Protein AF-A0A9P9G5A1-F1 (afdb_monomer_lite)

Radius of gyration: 33.95 Å; chains: 1; bounding box: 88×102×87 Å

Sequence (246 aa):
MEKHLQEAKKMIIQDRLDSLELRLEELANNFAHLPTEQLSKHCISCMNDIRSLAYECLIENIDRFDKSEYDQVKETLQSMRFDVNEKNLIECSYHRDDCEPQITLEERRDRFMGLKAGVPPAKLCFLPYNAHELFDKLATGLKDVAIEELKYRMHILMQAPAPSNQLSLSDNNLHDKQGGGPQYRGKLKPKAAAMLCVEDSDDDELSLTVGHSDQKFTSGNASRRGFQENHLFSENQDSQGQSFIE

Organism: Fusarium redolens (NCBI:txid48865)

pLDDT: mean 72.72, std 26.09, range [29.28, 98.19]

Foldseek 3Di:
DVVVVVVVVLVVLQVLLVVLLVLLLVCLVCVVVDDQQVNQVSLQVSLVSLLVSLVLLCVQCVVVDDPVRNVVLVVLSVVSGADADPSRGHDADADPVPDDPDDDSVNLSVLSNVLSVLRDRSVQSHPPHGCSVSSSVSSVSSRVSSRVVSNVVVNVVVPDPDPPPPPPPPDDDDDDDDDDDDDDDDDDDDDDDDDDDDDDDDDDDDDDDDDDDDDDDDDDDDDDDDDDDDDDDDDDDDDDDDDDDD

Secondary structure (DSSP, 8-state):
-HHHHHHHHHHHHHHHHHHHHHHHHHHHHHGGGS-HHHHHHHHHHHHHHHHHHHHHHHHHTGGG--HHHHHHHHHHHHH-S--B-TTS-B-----GGG------HHHHHHHHHHHHHTSPPGGGGSTT---HHHHHHHHHHHHHHHHHHHHHHHHHHHHSPP-----------------------------PPPP---------------------------------------------------

Structure (mmCIF, N/CA/C/O backbone):
data_AF-A0A9P9G5A1-F1
#
_entry.id   AF-A0A9P9G5A1-F1
#
loop_
_atom_site.group_PDB
_atom_site.id
_atom_site.type_symbol
_atom_site.label_atom_id
_atom_site.label_alt_id
_atom_site.label_comp_id
_atom_site.label_asym_id
_atom_site.label_entity_id
_atom_site.label_seq_id
_atom_site.pdbx_PDB_ins_code
_atom_site.Cartn_x
_atom_site.Cartn_y
_atom_site.Cartn_z
_atom_site.occupancy
_atom_site.B_iso_or_equiv
_atom_site.auth_seq_id
_atom_site.auth_comp_id
_atom_site.auth_asym_id
_atom_site.auth_atom_id
_atom_site.pdbx_PDB_model_num
ATOM 1 N N . MET A 1 1 ? -16.439 10.799 27.213 1.00 76.31 1 MET A N 1
ATOM 2 C CA . MET A 1 1 ? -14.987 10.656 26.979 1.00 76.31 1 MET A CA 1
ATOM 3 C C . MET A 1 1 ? -14.731 9.563 25.951 1.00 76.31 1 MET A C 1
ATOM 5 O O . MET A 1 1 ? -14.216 9.889 24.896 1.00 76.31 1 MET A O 1
ATOM 9 N N . GLU A 1 2 ? -15.221 8.341 26.182 1.00 84.75 2 GLU A N 1
ATOM 10 C CA . GLU A 1 2 ? -15.083 7.205 25.250 1.00 84.75 2 GLU A CA 1
ATOM 11 C C . GLU A 1 2 ? -15.553 7.496 23.815 1.00 84.75 2 GLU A C 1
ATOM 13 O O . GLU A 1 2 ? -14.816 7.294 22.858 1.00 84.75 2 GLU A O 1
ATOM 18 N N . LYS A 1 3 ? -16.746 8.083 23.655 1.00 85.50 3 LYS A N 1
ATOM 19 C CA . LYS A 1 3 ? -17.286 8.429 22.331 1.00 85.50 3 LYS A CA 1
ATOM 20 C C . LYS A 1 3 ? -16.396 9.406 21.546 1.00 85.50 3 LYS A C 1
ATOM 22 O O . LYS A 1 3 ? -16.167 9.204 20.362 1.00 85.50 3 LYS A O 1
ATOM 27 N N . HIS A 1 4 ? -15.859 10.431 22.209 1.00 88.94 4 HIS A N 1
ATOM 28 C CA . HIS A 1 4 ? -14.963 11.401 21.569 1.00 88.94 4 HIS A CA 1
ATOM 29 C C . HIS A 1 4 ? -13.610 10.785 21.205 1.00 88.94 4 HIS A C 1
ATOM 31 O O . HIS A 1 4 ? -13.029 11.151 20.191 1.00 88.94 4 HIS A O 1
ATOM 37 N N . LEU A 1 5 ? -13.124 9.830 22.005 1.00 89.06 5 LEU A N 1
ATOM 38 C CA . LEU A 1 5 ? -11.912 9.082 21.688 1.00 89.06 5 LEU A CA 1
ATOM 39 C C . LEU A 1 5 ? -12.116 8.198 20.449 1.00 89.06 5 LEU A C 1
ATOM 41 O O . LEU A 1 5 ? -11.270 8.195 19.560 1.00 89.06 5 LEU A O 1
ATOM 45 N N . GLN A 1 6 ? -13.249 7.497 20.360 1.00 87.19 6 GLN A N 1
ATOM 46 C CA . GLN A 1 6 ? -13.597 6.691 19.186 1.00 87.19 6 GLN A CA 1
ATOM 47 C C . GLN A 1 6 ? -13.763 7.548 17.924 1.00 87.19 6 GLN A C 1
ATOM 49 O O . GLN A 1 6 ? -13.256 7.188 16.863 1.00 87.19 6 GLN A O 1
ATOM 54 N N . GLU A 1 7 ? -14.422 8.704 18.033 1.00 91.19 7 GLU A N 1
ATOM 55 C CA . GLU A 1 7 ? -14.546 9.666 16.931 1.00 91.19 7 GLU A CA 1
ATOM 56 C C . GLU A 1 7 ? -13.170 10.175 16.471 1.00 91.19 7 GLU A C 1
ATOM 58 O O . GLU A 1 7 ? -12.887 10.157 15.273 1.00 91.19 7 GLU A O 1
ATOM 63 N N . ALA A 1 8 ? -12.286 10.542 17.404 1.00 92.75 8 ALA A N 1
ATOM 64 C CA . ALA A 1 8 ? -10.932 10.995 17.088 1.00 92.75 8 ALA A CA 1
ATOM 65 C C . ALA A 1 8 ? -10.092 9.903 16.404 1.00 92.75 8 ALA A C 1
ATOM 67 O O . ALA A 1 8 ? -9.455 10.168 15.387 1.00 92.75 8 ALA A O 1
ATOM 68 N N . LYS A 1 9 ? -10.130 8.660 16.904 1.00 91.50 9 LYS A N 1
ATOM 69 C CA . LYS A 1 9 ? -9.454 7.517 16.265 1.00 91.50 9 LYS A CA 1
ATOM 70 C C . LYS A 1 9 ? -9.950 7.292 14.839 1.00 91.50 9 LYS A C 1
ATOM 72 O O . LYS A 1 9 ? -9.148 7.081 13.934 1.00 91.50 9 LYS A O 1
ATOM 77 N N . LYS A 1 10 ? -11.267 7.363 14.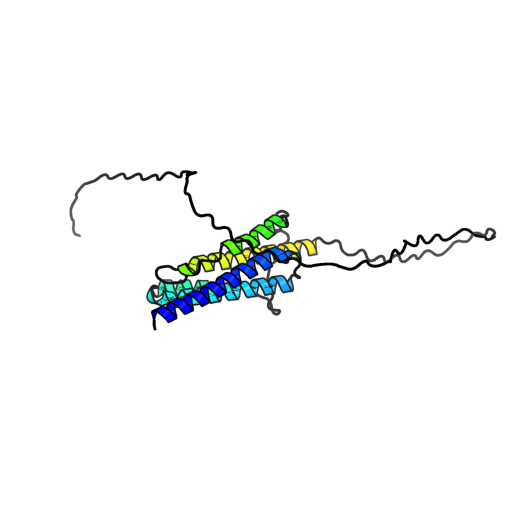628 1.00 92.38 10 LYS A N 1
ATOM 78 C CA . LYS A 1 10 ? -11.867 7.202 13.302 1.00 92.38 10 LYS A CA 1
ATOM 79 C C . LYS A 1 10 ? -11.413 8.284 12.329 1.00 92.38 10 LYS A C 1
ATOM 81 O O . LYS A 1 10 ? -11.131 7.951 11.184 1.00 92.38 10 LYS A O 1
ATOM 86 N N . MET A 1 11 ? -11.319 9.535 12.778 1.00 95.12 11 MET A N 1
ATOM 87 C CA . MET A 1 11 ? -10.767 10.620 11.962 1.00 95.12 11 MET A CA 1
ATOM 88 C C . MET A 1 11 ? -9.307 10.354 11.591 1.00 95.12 11 MET A C 1
ATOM 90 O O . MET A 1 11 ? -8.971 10.409 10.419 1.00 95.12 11 MET A O 1
ATOM 94 N N . ILE A 1 12 ? -8.471 9.961 12.557 1.00 94.94 12 ILE A N 1
ATOM 95 C CA . ILE A 1 12 ? -7.054 9.659 12.301 1.00 94.94 12 ILE A CA 1
ATOM 96 C C . ILE A 1 12 ? -6.899 8.525 11.279 1.00 94.94 12 ILE A C 1
ATOM 98 O O . ILE A 1 12 ? -6.103 8.641 10.350 1.00 94.94 1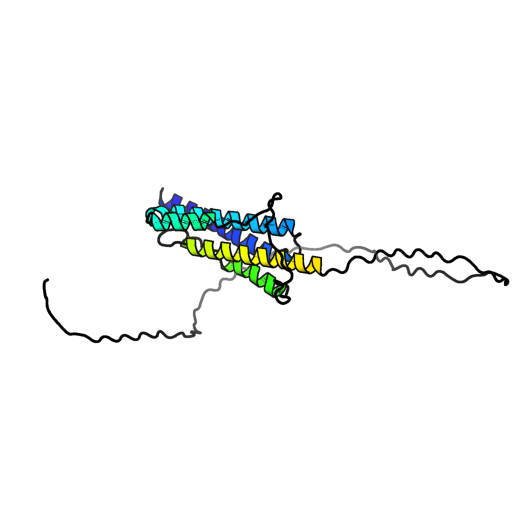2 ILE A O 1
ATOM 102 N N . ILE A 1 13 ? -7.656 7.431 11.423 1.00 95.56 13 ILE A N 1
ATOM 103 C CA . ILE A 1 13 ? -7.609 6.327 10.454 1.00 95.56 13 ILE A CA 1
ATOM 104 C C . ILE A 1 13 ? -8.100 6.786 9.077 1.00 95.56 13 ILE A C 1
ATOM 106 O O . ILE A 1 13 ? -7.482 6.428 8.077 1.00 95.56 13 ILE A O 1
ATOM 110 N N . GLN A 1 14 ? -9.167 7.589 9.010 1.00 96.88 14 GLN A N 1
ATOM 111 C CA . GLN A 1 14 ? -9.662 8.135 7.745 1.00 96.88 14 GLN A CA 1
ATOM 112 C C . GLN A 1 14 ? -8.599 8.995 7.051 1.00 96.88 14 GLN A C 1
ATOM 114 O O . GLN A 1 14 ? -8.276 8.716 5.903 1.00 96.88 14 GLN A O 1
ATOM 119 N N . ASP A 1 15 ? -7.987 9.948 7.755 1.00 97.44 15 ASP A N 1
ATOM 120 C CA . ASP A 1 15 ? -6.965 10.836 7.186 1.00 97.44 15 ASP A CA 1
ATOM 121 C C . ASP A 1 15 ? -5.768 10.045 6.630 1.00 97.44 15 ASP A C 1
ATOM 123 O O . ASP A 1 15 ? -5.203 10.368 5.582 1.00 97.44 15 ASP A O 1
ATOM 127 N N . ARG A 1 16 ? -5.375 8.966 7.318 1.00 97.44 16 ARG A N 1
ATOM 128 C CA . ARG A 1 16 ? -4.288 8.088 6.866 1.00 97.44 16 ARG A CA 1
ATOM 129 C C . ARG A 1 16 ? -4.667 7.239 5.657 1.00 97.44 16 ARG A C 1
ATOM 131 O O . ARG A 1 16 ? -3.805 7.001 4.811 1.00 97.44 16 ARG A O 1
ATOM 138 N N . LEU A 1 17 ? -5.913 6.777 5.574 1.00 97.62 17 LEU A N 1
ATOM 139 C CA . LEU A 1 17 ? -6.422 6.057 4.406 1.00 97.62 17 LEU A CA 1
ATOM 140 C C . LEU A 1 17 ? -6.512 6.987 3.195 1.00 97.62 17 LEU A C 1
ATOM 142 O O . LEU A 1 17 ? -6.004 6.629 2.139 1.00 97.62 17 LEU A O 1
ATOM 146 N N . ASP A 1 18 ? -7.020 8.207 3.371 1.00 97.62 18 ASP A N 1
ATOM 147 C CA . ASP A 1 18 ? -7.074 9.225 2.316 1.00 97.62 18 ASP A CA 1
ATOM 148 C C . ASP A 1 18 ? -5.659 9.573 1.817 1.00 97.62 18 ASP A C 1
ATOM 150 O O . ASP A 1 18 ? -5.402 9.670 0.615 1.00 97.62 18 ASP A O 1
ATOM 154 N N . SER A 1 19 ? -4.693 9.684 2.736 1.00 97.69 19 SER A N 1
ATOM 155 C CA . SER A 1 19 ? -3.281 9.880 2.392 1.00 97.69 19 SER A CA 1
ATOM 156 C C . SER A 1 19 ? -2.668 8.683 1.651 1.00 97.69 19 SER A C 1
ATOM 158 O O . SER A 1 19 ? -1.813 8.862 0.779 1.00 97.69 19 SER A O 1
ATOM 160 N N . LEU A 1 20 ? -3.069 7.451 1.976 1.00 98.00 20 LEU A N 1
ATOM 161 C CA . LEU A 1 20 ? -2.645 6.257 1.243 1.00 98.00 20 LEU A CA 1
ATOM 162 C C . LEU A 1 20 ? -3.250 6.229 -0.167 1.00 98.00 20 LEU A C 1
ATOM 164 O O . LEU A 1 20 ? -2.514 5.986 -1.121 1.00 98.00 20 LEU A O 1
ATOM 168 N N . GLU A 1 21 ? -4.543 6.525 -0.311 1.00 97.75 21 GLU A N 1
ATOM 169 C CA . GLU A 1 21 ? -5.218 6.614 -1.610 1.00 97.75 21 GLU A CA 1
ATOM 170 C C . GLU A 1 21 ? -4.539 7.625 -2.532 1.00 97.75 21 GLU A C 1
ATOM 172 O O . GLU A 1 21 ? -4.240 7.301 -3.684 1.00 97.75 21 GLU A O 1
ATOM 177 N N . LEU A 1 22 ? -4.248 8.823 -2.014 1.00 97.44 22 LEU A N 1
ATOM 178 C CA . LEU A 1 22 ? -3.571 9.872 -2.772 1.00 97.44 22 LEU A CA 1
ATOM 179 C C . LEU A 1 22 ? -2.195 9.411 -3.258 1.00 97.44 22 LEU A C 1
ATOM 181 O O . LEU A 1 22 ? -1.862 9.582 -4.426 1.00 97.44 22 LEU A O 1
ATOM 185 N N . ARG A 1 23 ? -1.397 8.780 -2.394 1.00 97.06 23 ARG A N 1
ATOM 186 C CA . ARG A 1 23 ? -0.056 8.319 -2.782 1.00 97.06 23 ARG A CA 1
ATOM 187 C C . ARG A 1 23 ? -0.087 7.167 -3.777 1.00 97.06 23 ARG A C 1
ATOM 189 O O . ARG A 1 23 ? 0.792 7.096 -4.632 1.00 97.06 23 ARG A O 1
ATOM 196 N N . LEU A 1 24 ? -1.075 6.276 -3.695 1.00 97.81 24 LEU A N 1
ATOM 197 C CA . LEU A 1 24 ? -1.269 5.224 -4.697 1.00 97.81 24 LEU A CA 1
ATOM 198 C C . LEU A 1 24 ? -1.672 5.821 -6.053 1.00 97.81 24 LEU A C 1
ATOM 200 O O . LEU A 1 24 ? -1.175 5.378 -7.087 1.00 97.81 24 LEU A O 1
ATOM 204 N N . GLU A 1 25 ? -2.502 6.863 -6.058 1.00 97.44 25 GLU A N 1
ATOM 205 C CA . GLU A 1 25 ? -2.835 7.622 -7.267 1.00 97.44 25 GLU A CA 1
ATOM 206 C C . GLU A 1 25 ? -1.620 8.354 -7.850 1.00 97.44 25 GLU A C 1
ATOM 208 O O . GLU A 1 25 ? -1.350 8.271 -9.049 1.00 97.44 25 GLU A O 1
ATOM 213 N N . GLU A 1 26 ? -0.846 9.042 -7.014 1.00 96.25 26 GLU A N 1
ATOM 214 C CA . GLU A 1 26 ? 0.398 9.695 -7.424 1.00 96.25 26 GLU A CA 1
ATOM 215 C C . GLU A 1 26 ? 1.392 8.685 -7.996 1.00 96.25 26 GLU A C 1
ATOM 217 O O . GLU A 1 26 ? 2.018 8.952 -9.023 1.00 96.25 26 GLU A O 1
ATOM 222 N N . LEU A 1 27 ? 1.513 7.510 -7.377 1.00 95.88 27 LEU A N 1
ATOM 223 C CA . LEU A 1 27 ? 2.347 6.425 -7.874 1.00 95.88 27 LEU A CA 1
ATOM 224 C C . LEU A 1 27 ? 1.866 5.957 -9.252 1.00 95.88 27 LEU A C 1
ATOM 226 O O . LEU A 1 27 ? 2.671 5.886 -10.177 1.00 95.88 27 LEU A O 1
ATOM 230 N N . ALA A 1 28 ? 0.564 5.729 -9.426 1.00 96.00 28 ALA A N 1
ATOM 231 C CA . ALA A 1 28 ? -0.020 5.324 -10.702 1.00 96.00 28 ALA A CA 1
ATOM 232 C C . ALA A 1 28 ? 0.183 6.360 -11.819 1.00 96.00 28 ALA A C 1
ATOM 234 O O . ALA A 1 28 ? 0.377 6.005 -12.979 1.00 96.00 28 ALA A O 1
ATOM 235 N N . ASN A 1 29 ? 0.164 7.648 -11.484 1.00 95.44 29 ASN A N 1
ATOM 236 C CA . ASN A 1 29 ? 0.348 8.717 -12.462 1.00 95.44 29 ASN A CA 1
ATOM 237 C C . ASN A 1 29 ? 1.823 8.968 -12.804 1.00 95.44 29 ASN A C 1
ATOM 239 O O . ASN A 1 29 ? 2.123 9.411 -13.910 1.00 95.44 29 ASN A O 1
ATOM 243 N N . ASN A 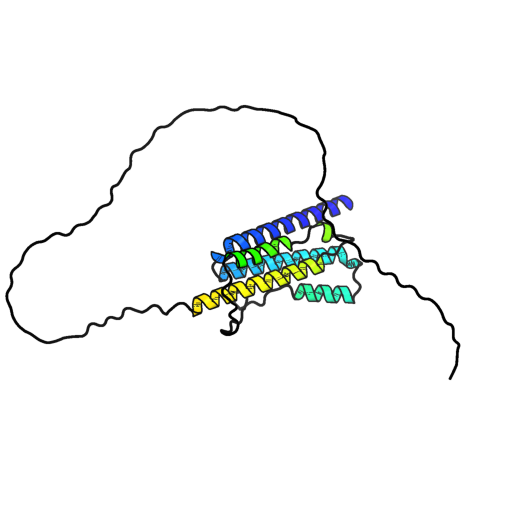1 30 ? 2.743 8.677 -11.880 1.00 94.94 30 ASN A N 1
ATOM 244 C CA . ASN A 1 30 ? 4.148 9.054 -12.023 1.00 94.94 30 ASN A CA 1
ATOM 245 C C . ASN A 1 30 ? 5.108 7.879 -12.218 1.00 94.94 30 ASN A C 1
ATOM 247 O O . ASN A 1 30 ? 6.259 8.128 -12.581 1.00 94.94 30 ASN A O 1
ATOM 251 N N . PHE A 1 31 ? 4.688 6.622 -12.005 1.00 94.25 31 PHE A N 1
ATOM 252 C CA . PHE A 1 31 ? 5.603 5.474 -11.966 1.00 94.25 31 PHE A CA 1
ATOM 253 C C . PHE A 1 31 ? 6.546 5.457 -13.168 1.00 94.25 31 PHE A C 1
ATOM 255 O O . PHE A 1 31 ? 7.755 5.382 -12.972 1.00 94.25 31 PHE A O 1
ATOM 262 N N . ALA A 1 32 ? 6.036 5.628 -14.390 1.00 91.25 32 ALA A N 1
ATOM 263 C CA . ALA A 1 32 ? 6.815 5.579 -15.627 1.00 91.25 32 ALA A CA 1
ATOM 264 C C . ALA A 1 32 ? 7.945 6.622 -15.715 1.00 91.25 32 ALA A C 1
ATOM 266 O O . ALA A 1 32 ? 8.910 6.413 -16.448 1.00 91.25 32 ALA A O 1
ATOM 267 N N . HIS A 1 33 ? 7.845 7.720 -14.965 1.00 92.94 33 HIS A N 1
ATOM 268 C CA . HIS A 1 33 ? 8.844 8.788 -14.919 1.00 92.94 33 HIS A CA 1
ATOM 269 C C . HIS A 1 33 ? 9.810 8.659 -13.735 1.00 92.94 33 HIS A C 1
ATOM 271 O O . HIS A 1 33 ? 10.866 9.293 -13.730 1.00 92.94 33 HIS A O 1
ATOM 277 N N . LEU A 1 34 ? 9.483 7.836 -12.735 1.00 93.69 34 LEU A N 1
ATOM 278 C CA . LEU A 1 34 ? 10.352 7.610 -11.585 1.00 93.69 34 LEU A CA 1
ATOM 279 C C . LEU A 1 34 ? 11.557 6.750 -11.982 1.00 93.69 34 LEU A C 1
ATOM 281 O O . LEU A 1 34 ? 11.384 5.734 -12.654 1.00 93.69 34 LEU A O 1
ATOM 285 N N . PRO A 1 35 ? 12.776 7.056 -11.507 1.00 93.81 35 PRO A N 1
ATOM 286 C CA . PRO A 1 35 ? 13.874 6.096 -11.522 1.00 93.81 35 PRO A CA 1
ATOM 287 C C . PRO A 1 35 ? 13.499 4.822 -10.753 1.00 93.81 35 PRO A C 1
ATOM 289 O O . PRO A 1 35 ? 12.781 4.890 -9.757 1.00 93.81 35 PRO A O 1
ATOM 292 N N . THR A 1 36 ? 14.033 3.667 -11.159 1.00 92.94 36 THR A N 1
ATOM 293 C CA . THR A 1 36 ? 13.780 2.359 -10.513 1.00 92.94 36 THR A CA 1
ATOM 294 C C . THR A 1 36 ? 13.996 2.395 -8.997 1.00 92.94 36 THR A C 1
ATOM 296 O O . THR A 1 36 ? 13.204 1.843 -8.240 1.00 92.94 36 THR A O 1
ATOM 299 N N . GLU A 1 37 ? 15.034 3.101 -8.543 1.00 94.81 37 GLU A N 1
ATOM 300 C CA . GLU A 1 37 ? 15.323 3.282 -7.119 1.00 94.81 37 GLU A CA 1
ATOM 301 C C . GLU A 1 37 ? 14.192 4.013 -6.379 1.00 94.81 37 GLU A C 1
ATOM 303 O O . GLU A 1 37 ? 13.782 3.599 -5.296 1.00 94.81 37 GLU A O 1
ATOM 308 N N . GLN A 1 38 ? 13.669 5.089 -6.972 1.00 96.38 38 GLN A N 1
ATOM 309 C CA . GLN A 1 38 ? 12.592 5.875 -6.375 1.00 96.38 38 GLN A CA 1
ATOM 310 C C . GLN A 1 38 ? 11.280 5.102 -6.399 1.00 96.38 38 GLN A C 1
ATOM 312 O O . GLN A 1 38 ? 10.609 5.037 -5.375 1.00 96.38 38 GLN A O 1
ATOM 317 N N . LEU A 1 39 ? 10.954 4.445 -7.518 1.00 96.31 39 LEU A N 1
ATOM 318 C CA . LEU A 1 39 ? 9.790 3.561 -7.606 1.00 96.31 39 LEU A CA 1
ATOM 319 C C . LEU A 1 39 ? 9.805 2.530 -6.470 1.00 96.31 39 LEU A C 1
ATOM 321 O O . LEU A 1 39 ? 8.837 2.410 -5.724 1.00 96.31 39 LEU A O 1
ATOM 325 N N . SER A 1 40 ? 10.939 1.850 -6.288 1.00 96.88 40 SER A N 1
ATOM 326 C CA . SER A 1 40 ? 11.117 0.885 -5.209 1.00 96.88 40 SER A CA 1
ATOM 327 C C . SER A 1 40 ? 10.854 1.500 -3.832 1.00 96.88 40 SER A C 1
ATOM 329 O O . SER A 1 40 ? 10.132 0.918 -3.024 1.00 96.88 40 SER A O 1
ATOM 331 N N . LYS A 1 41 ? 11.430 2.671 -3.547 1.00 96.81 41 LYS A N 1
ATOM 332 C CA . LYS A 1 41 ? 11.254 3.364 -2.262 1.00 96.81 41 LYS A CA 1
ATOM 333 C C . LYS A 1 41 ? 9.803 3.788 -2.028 1.00 96.81 41 LYS A C 1
ATOM 335 O O . LYS A 1 41 ? 9.295 3.603 -0.923 1.00 96.81 41 LYS A O 1
ATOM 340 N N . HIS A 1 42 ? 9.121 4.295 -3.054 1.00 96.81 42 HIS A N 1
ATOM 341 C CA . HIS A 1 42 ? 7.709 4.671 -2.973 1.00 96.81 42 HIS A CA 1
ATOM 342 C C . HIS A 1 42 ? 6.811 3.460 -2.692 1.00 96.81 42 HIS A C 1
ATOM 344 O O . HIS A 1 42 ? 5.971 3.529 -1.792 1.00 96.81 42 HIS A O 1
ATOM 350 N N . CYS A 1 43 ? 7.029 2.333 -3.377 1.00 97.81 43 CYS A N 1
ATOM 351 C CA . CYS A 1 43 ? 6.293 1.094 -3.121 1.00 97.81 43 CYS A CA 1
ATOM 352 C C . CYS A 1 43 ? 6.532 0.575 -1.694 1.00 97.81 43 CYS A C 1
ATOM 354 O O . CYS A 1 43 ? 5.576 0.258 -0.987 1.00 97.81 43 CYS A O 1
ATOM 356 N N . ILE A 1 44 ? 7.787 0.549 -1.226 1.00 97.94 44 ILE A N 1
ATOM 357 C CA . ILE A 1 44 ? 8.121 0.154 0.154 1.00 97.94 44 ILE A CA 1
ATOM 358 C C . ILE A 1 44 ? 7.432 1.072 1.171 1.00 97.94 44 ILE A C 1
ATOM 360 O O . ILE A 1 44 ? 6.900 0.592 2.173 1.00 97.94 44 ILE A O 1
ATOM 364 N N . SER A 1 45 ? 7.410 2.383 0.922 1.00 97.69 45 SER A N 1
ATOM 365 C CA . SER A 1 45 ? 6.710 3.330 1.791 1.00 97.69 45 SER A CA 1
ATOM 366 C C . SER A 1 45 ? 5.214 3.024 1.861 1.00 97.69 45 SER A C 1
ATOM 368 O O . SER A 1 45 ? 4.686 2.916 2.962 1.00 97.69 45 SER A O 1
ATOM 370 N N . CYS A 1 46 ? 4.545 2.823 0.722 1.00 98.06 46 CYS A N 1
ATOM 371 C CA . CYS A 1 46 ? 3.118 2.486 0.697 1.00 98.06 46 CYS A CA 1
ATOM 372 C C . CYS A 1 46 ? 2.836 1.164 1.431 1.00 98.06 46 CYS A C 1
ATOM 374 O O . CYS A 1 46 ? 1.897 1.089 2.219 1.00 98.06 46 CYS A O 1
ATOM 376 N N . MET A 1 47 ? 3.690 0.151 1.251 1.00 98.19 47 MET A N 1
ATOM 377 C CA . MET A 1 47 ? 3.601 -1.129 1.965 1.00 98.19 47 MET A CA 1
ATOM 378 C C . MET A 1 47 ? 3.698 -0.961 3.485 1.00 98.19 47 MET A C 1
ATOM 380 O O . MET A 1 47 ? 2.948 -1.587 4.232 1.00 98.19 47 MET A O 1
ATOM 384 N N . ASN A 1 48 ? 4.599 -0.099 3.961 1.00 97.56 48 ASN A N 1
ATOM 385 C CA . ASN A 1 48 ? 4.724 0.178 5.391 1.00 97.56 48 ASN A CA 1
ATOM 386 C C . ASN A 1 48 ? 3.461 0.821 5.968 1.00 97.56 48 ASN A C 1
ATOM 388 O O . ASN A 1 48 ? 3.059 0.463 7.076 1.00 97.56 48 ASN A O 1
ATOM 392 N N . ASP A 1 49 ? 2.821 1.720 5.222 1.00 97.38 49 ASP A N 1
ATOM 393 C CA . ASP A 1 49 ? 1.573 2.344 5.660 1.00 97.38 49 ASP A CA 1
ATOM 394 C C . ASP A 1 49 ? 0.400 1.369 5.641 1.00 97.38 49 ASP A C 1
ATOM 396 O O . ASP A 1 49 ? -0.348 1.325 6.615 1.00 97.38 49 ASP A O 1
ATOM 400 N N . ILE A 1 50 ? 0.293 0.528 4.605 1.00 98.19 50 ILE A N 1
ATOM 401 C CA . ILE A 1 50 ? -0.682 -0.572 4.545 1.00 98.19 50 ILE A CA 1
ATOM 402 C C . ILE A 1 50 ? -0.538 -1.462 5.779 1.00 98.19 50 ILE A C 1
ATOM 404 O O . ILE A 1 50 ? -1.501 -1.662 6.516 1.00 98.19 50 ILE A O 1
ATOM 408 N N . ARG A 1 51 ? 0.679 -1.940 6.062 1.00 97.06 51 ARG A N 1
ATOM 409 C CA . ARG A 1 51 ? 0.952 -2.790 7.225 1.00 97.06 51 ARG A CA 1
ATOM 410 C C . ARG A 1 51 ? 0.638 -2.082 8.544 1.00 97.06 51 ARG A C 1
ATOM 412 O O . ARG A 1 51 ? 0.102 -2.702 9.459 1.00 97.06 51 ARG A O 1
ATOM 419 N N . SER A 1 52 ? 0.979 -0.799 8.665 1.00 96.31 52 SER A N 1
ATOM 420 C CA . SER A 1 52 ? 0.706 -0.020 9.876 1.00 96.31 52 SER A CA 1
ATOM 421 C C . SER A 1 52 ? -0.794 0.162 10.116 1.00 96.31 52 SER A C 1
ATOM 423 O O . SER A 1 52 ? -1.239 -0.015 11.247 1.00 96.31 52 SER A O 1
ATOM 425 N N . LEU A 1 53 ? -1.569 0.466 9.074 1.00 96.44 53 LEU A N 1
ATOM 426 C CA . LEU A 1 53 ? -3.027 0.580 9.151 1.00 96.44 53 LEU A CA 1
ATOM 427 C C . LEU A 1 53 ? -3.687 -0.768 9.458 1.00 96.44 53 LEU A C 1
ATOM 429 O O . LEU A 1 53 ? -4.601 -0.845 10.279 1.00 96.44 53 LEU A O 1
ATOM 433 N N . ALA A 1 54 ? -3.183 -1.846 8.860 1.00 95.88 54 ALA A N 1
ATOM 434 C CA . ALA A 1 54 ? -3.645 -3.199 9.136 1.00 95.88 54 ALA A CA 1
ATOM 435 C C . ALA A 1 54 ? -3.377 -3.614 10.595 1.00 95.88 54 ALA A C 1
ATOM 437 O O . ALA A 1 54 ? -4.223 -4.248 11.224 1.00 95.88 54 ALA A O 1
ATOM 438 N N . TYR A 1 55 ? -2.238 -3.204 11.164 1.00 94.56 55 TYR A N 1
ATOM 439 C CA . TYR A 1 55 ? -1.928 -3.419 12.579 1.00 94.56 55 T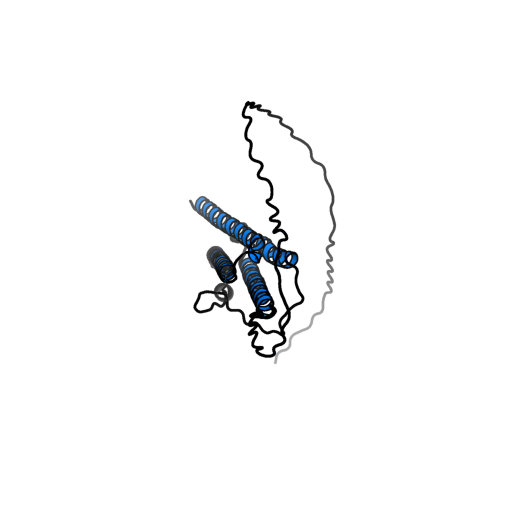YR A CA 1
ATOM 440 C C . TYR A 1 55 ? -2.857 -2.624 13.508 1.00 94.56 55 TYR A C 1
ATOM 442 O O . TYR A 1 55 ? -3.316 -3.155 14.516 1.00 94.56 55 TYR A O 1
ATOM 450 N N . GLU A 1 56 ? -3.193 -1.378 13.166 1.00 92.88 56 GLU A N 1
ATOM 451 C CA . GLU A 1 56 ? -4.184 -0.600 13.923 1.00 92.88 56 GLU A CA 1
ATOM 452 C C . GLU A 1 56 ? -5.570 -1.247 13.881 1.00 92.88 56 GLU A C 1
ATOM 454 O O . GLU A 1 56 ? -6.217 -1.377 14.919 1.00 92.88 56 GLU A O 1
ATOM 459 N N . CYS A 1 57 ? -5.990 -1.745 12.716 1.00 91.75 57 CYS A N 1
ATOM 460 C CA . CYS A 1 57 ? -7.236 -2.497 12.580 1.00 91.75 57 CYS A CA 1
ATOM 461 C C . CYS A 1 57 ? -7.242 -3.781 13.432 1.00 91.75 57 CYS A C 1
ATOM 463 O O . CYS A 1 57 ? -8.264 -4.098 14.045 1.00 91.75 57 CYS A O 1
ATOM 465 N N . LEU A 1 58 ? -6.106 -4.489 13.520 1.00 91.81 58 LEU A N 1
ATOM 466 C CA . LEU A 1 58 ? -5.944 -5.646 14.406 1.00 91.81 58 LEU A CA 1
ATOM 467 C C . LEU A 1 58 ? -6.121 -5.257 15.879 1.00 91.81 58 LEU A C 1
ATOM 469 O O . LEU A 1 58 ? -6.858 -5.936 16.587 1.00 91.81 58 LEU A O 1
ATOM 473 N N . ILE A 1 59 ? -5.482 -4.177 16.343 1.00 90.88 59 ILE A N 1
ATOM 474 C CA . ILE A 1 59 ? -5.617 -3.719 17.737 1.00 90.88 59 ILE A CA 1
ATOM 475 C C . ILE A 1 59 ? -7.080 -3.406 18.062 1.00 90.88 59 ILE A C 1
ATOM 477 O O . ILE A 1 59 ? -7.574 -3.836 19.101 1.00 90.88 59 ILE A O 1
ATOM 481 N N . GLU A 1 60 ? -7.786 -2.701 17.176 1.00 88.88 60 GLU A N 1
ATOM 482 C CA . GLU A 1 60 ? -9.197 -2.346 17.388 1.00 88.88 60 GLU A CA 1
ATOM 483 C C . GLU A 1 60 ? -10.137 -3.567 17.392 1.00 88.88 60 GLU A C 1
ATOM 485 O O . GLU A 1 60 ? -11.250 -3.487 17.909 1.00 88.88 60 GLU A O 1
ATOM 490 N N . ASN A 1 61 ? -9.702 -4.706 16.843 1.00 84.62 61 ASN A N 1
ATOM 491 C CA . ASN A 1 61 ? -10.474 -5.950 16.785 1.00 84.62 61 ASN A CA 1
ATOM 492 C C . ASN A 1 61 ? -9.909 -7.067 17.678 1.00 84.62 61 ASN A C 1
ATOM 494 O O . ASN A 1 61 ? -10.387 -8.197 17.591 1.00 84.62 61 ASN A O 1
ATOM 498 N N . ILE A 1 62 ? -8.922 -6.780 18.536 1.00 87.56 62 ILE A N 1
ATOM 499 C CA . ILE A 1 62 ? -8.155 -7.815 19.246 1.00 87.56 62 ILE A CA 1
ATOM 500 C C . ILE A 1 62 ? -9.037 -8.748 20.084 1.00 87.56 62 ILE A C 1
ATOM 502 O O . ILE A 1 62 ? -8.825 -9.955 20.074 1.00 87.56 62 ILE A O 1
ATOM 506 N N . ASP A 1 63 ? -10.074 -8.204 20.724 1.00 87.25 63 ASP A N 1
ATOM 507 C CA . ASP A 1 63 ? -10.980 -8.950 21.605 1.00 87.25 63 ASP A CA 1
ATOM 508 C C . ASP A 1 63 ? -11.893 -9.938 20.857 1.00 87.25 63 ASP A C 1
ATOM 510 O O . ASP A 1 63 ? -12.584 -10.739 21.487 1.00 87.25 63 ASP A O 1
ATOM 514 N N . ARG A 1 64 ? -11.940 -9.876 19.519 1.00 84.62 64 ARG A N 1
ATOM 515 C CA . ARG A 1 64 ? -12.756 -10.778 18.692 1.00 84.62 64 ARG A CA 1
ATOM 516 C C . ARG A 1 64 ? -12.020 -12.012 18.218 1.00 84.62 64 ARG A C 1
ATOM 518 O O . ARG A 1 64 ? -12.690 -12.980 17.877 1.00 84.62 64 ARG A O 1
ATOM 525 N N . PHE A 1 65 ? -10.699 -11.945 18.141 1.00 85.38 65 PHE A N 1
ATOM 526 C CA . PHE A 1 65 ? -9.915 -13.050 17.629 1.00 85.38 65 PHE A CA 1
ATOM 527 C C . PHE A 1 65 ? -9.730 -14.087 18.722 1.00 85.38 65 PHE A C 1
ATOM 529 O O . PHE A 1 65 ? -9.317 -13.766 19.842 1.00 85.38 65 PHE A O 1
ATOM 536 N N . ASP A 1 66 ? -9.980 -15.348 18.387 1.00 90.56 66 ASP A N 1
ATOM 537 C CA . ASP A 1 66 ? -9.375 -16.407 19.176 1.00 90.56 66 ASP A CA 1
ATOM 538 C C . ASP A 1 66 ? -7.850 -16.429 18.956 1.00 90.56 66 ASP A C 1
ATOM 540 O O . ASP A 1 66 ? -7.289 -15.730 18.106 1.00 90.56 66 ASP A O 1
ATOM 544 N N . LYS A 1 67 ? -7.137 -17.224 19.759 1.00 90.69 67 LYS A N 1
ATOM 545 C CA . LYS A 1 67 ? -5.674 -17.275 19.680 1.00 90.69 67 LYS A CA 1
ATOM 546 C C . LYS A 1 67 ? -5.173 -17.710 18.295 1.00 90.69 67 LYS A C 1
ATOM 548 O O . LYS A 1 67 ? -4.165 -17.184 17.836 1.00 90.69 67 LYS A O 1
ATOM 553 N N . SER A 1 68 ? -5.854 -18.660 17.654 1.00 92.00 68 SER A N 1
ATOM 554 C CA . SER A 1 68 ? -5.457 -19.179 16.345 1.00 92.00 68 SER A CA 1
ATOM 555 C C . SER A 1 68 ? -5.649 -18.122 15.263 1.00 92.00 68 SER A C 1
ATOM 557 O O . SER A 1 68 ? -4.749 -17.900 14.457 1.00 92.00 68 SER A O 1
ATOM 559 N N . GLU A 1 69 ? -6.797 -17.444 15.265 1.00 89.12 69 GLU A N 1
ATOM 560 C CA . GLU A 1 69 ? -7.084 -16.363 14.323 1.00 89.12 69 GLU A CA 1
ATOM 561 C C . GLU A 1 69 ? -6.111 -15.191 14.511 1.00 89.12 69 GLU A C 1
ATOM 563 O O . GLU A 1 69 ? -5.592 -14.647 13.535 1.00 89.12 69 GLU A O 1
ATOM 568 N N . TYR A 1 70 ? -5.802 -14.835 15.762 1.00 90.50 70 TYR A N 1
ATOM 569 C CA . TYR A 1 70 ? -4.830 -13.791 16.075 1.00 90.50 70 TYR A CA 1
ATOM 570 C C . TYR A 1 70 ? -3.426 -14.138 15.560 1.00 90.50 70 TYR A C 1
ATOM 572 O O . TYR A 1 70 ? -2.766 -13.295 14.945 1.00 90.50 70 TYR A O 1
ATOM 580 N N . ASP A 1 71 ? -2.967 -15.371 15.794 1.00 91.75 71 ASP A N 1
ATOM 581 C CA . ASP A 1 71 ? -1.654 -15.834 15.343 1.00 91.75 71 ASP A CA 1
ATOM 582 C C . ASP A 1 71 ? -1.568 -15.839 13.803 1.00 91.75 71 ASP A C 1
ATOM 584 O O . ASP A 1 71 ? -0.576 -15.354 13.251 1.00 91.75 71 ASP A O 1
ATOM 588 N N . GLN A 1 72 ? -2.630 -16.265 13.108 1.00 90.81 72 GLN A N 1
ATOM 589 C CA . GLN A 1 72 ? -2.714 -16.220 11.643 1.00 90.81 72 GLN A CA 1
ATOM 590 C C . GLN A 1 72 ? -2.659 -14.781 11.109 1.00 90.81 72 GLN A C 1
ATOM 592 O O . GLN A 1 72 ? -1.850 -14.461 10.241 1.00 90.81 72 GLN A O 1
ATOM 597 N N . VAL A 1 73 ? -3.477 -13.880 11.659 1.00 90.19 73 VAL A N 1
ATOM 598 C CA . VAL A 1 73 ? -3.509 -12.461 11.272 1.00 90.19 73 VAL A CA 1
ATOM 599 C C . VAL A 1 73 ? -2.144 -11.800 11.474 1.00 90.19 73 VAL A C 1
ATOM 601 O O . VAL A 1 73 ? -1.689 -11.014 10.634 1.00 90.19 73 VAL A O 1
ATOM 604 N N . LYS A 1 74 ? -1.463 -12.131 12.573 1.00 91.75 74 LYS A N 1
ATOM 605 C CA . LYS A 1 74 ? -0.119 -11.642 12.874 1.00 91.75 74 LYS A CA 1
ATOM 606 C C . LYS A 1 74 ? 0.917 -12.150 11.871 1.00 91.75 74 LYS A C 1
ATOM 608 O O . LYS A 1 74 ? 1.772 -11.365 11.458 1.00 91.75 74 LYS A O 1
ATOM 613 N N . GLU A 1 75 ? 0.850 -13.415 11.469 1.00 92.88 75 GLU A N 1
ATOM 614 C CA . GLU A 1 75 ? 1.711 -13.976 10.423 1.00 92.88 75 GLU A CA 1
ATOM 615 C C . GLU A 1 75 ? 1.493 -13.257 9.085 1.00 92.88 75 GLU A C 1
ATOM 617 O O . GLU A 1 75 ? 2.455 -12.789 8.468 1.00 92.88 75 GLU A O 1
ATOM 622 N N . THR A 1 76 ? 0.233 -13.035 8.695 1.00 92.56 76 THR A N 1
ATOM 623 C CA . THR A 1 76 ? -0.106 -12.249 7.502 1.00 92.56 76 THR A CA 1
ATOM 624 C C . THR A 1 76 ? 0.506 -10.847 7.565 1.00 92.56 76 THR A C 1
ATOM 626 O O . THR A 1 76 ? 1.176 -10.432 6.621 1.00 92.56 76 THR A O 1
ATOM 629 N N . LEU A 1 77 ? 0.385 -10.128 8.687 1.00 93.12 77 LEU A N 1
ATOM 630 C CA . LEU A 1 77 ? 0.989 -8.795 8.852 1.00 93.12 77 LEU A CA 1
ATOM 631 C C . LEU A 1 77 ? 2.521 -8.805 8.737 1.00 93.12 77 LEU A C 1
ATOM 633 O O . LEU A 1 77 ? 3.111 -7.863 8.203 1.00 93.12 77 LEU A O 1
ATOM 637 N N . GLN A 1 78 ? 3.184 -9.855 9.227 1.00 92.19 78 GLN A N 1
ATOM 638 C CA . GLN A 1 78 ? 4.634 -10.016 9.075 1.00 92.19 78 GLN A CA 1
ATOM 639 C C . GLN A 1 78 ? 5.035 -10.264 7.620 1.00 92.19 78 GLN A C 1
ATOM 641 O O . GLN A 1 78 ? 6.120 -9.839 7.207 1.00 92.19 78 GLN A O 1
ATOM 646 N N . SER A 1 79 ? 4.153 -10.904 6.852 1.00 93.19 79 SER A N 1
ATOM 647 C CA . SER A 1 79 ? 4.323 -11.136 5.423 1.00 93.19 79 SER A CA 1
ATOM 648 C C . SER A 1 79 ? 4.121 -9.865 4.580 1.00 93.19 79 SER A C 1
ATOM 650 O O . SER A 1 79 ? 4.661 -9.806 3.479 1.00 93.19 79 SER A O 1
ATOM 652 N N . MET A 1 80 ? 3.437 -8.818 5.074 1.00 96.38 80 MET A N 1
ATOM 653 C CA . MET A 1 80 ? 3.220 -7.528 4.380 1.00 96.38 80 MET A CA 1
ATOM 654 C C . MET A 1 80 ? 4.498 -6.674 4.297 1.00 96.38 80 MET A C 1
ATOM 656 O O . MET A 1 80 ? 4.637 -5.615 4.911 1.00 96.38 80 MET A O 1
ATOM 660 N N . ARG A 1 81 ? 5.484 -7.168 3.558 1.00 96.12 81 ARG A N 1
ATOM 661 C CA . ARG A 1 81 ? 6.764 -6.515 3.292 1.00 96.12 81 ARG A CA 1
ATOM 662 C C . ARG A 1 81 ? 7.324 -6.983 1.958 1.00 96.12 81 ARG A C 1
ATOM 664 O O . ARG A 1 81 ? 7.020 -8.085 1.506 1.00 96.12 81 ARG A O 1
ATOM 671 N N . PHE A 1 82 ? 8.155 -6.148 1.358 1.00 96.69 82 PHE A N 1
ATOM 672 C CA . PHE A 1 82 ? 8.990 -6.558 0.240 1.00 96.69 82 PHE A CA 1
ATOM 673 C C . PHE A 1 82 ? 10.238 -7.271 0.748 1.00 96.69 82 PHE A C 1
ATOM 675 O O . PHE A 1 82 ? 10.766 -6.909 1.803 1.00 96.69 82 PHE A O 1
ATOM 682 N N . ASP A 1 83 ? 10.726 -8.222 -0.039 1.00 95.50 83 ASP A N 1
ATOM 683 C CA . ASP A 1 83 ? 12.117 -8.643 0.052 1.00 95.50 83 ASP A CA 1
ATOM 684 C C . ASP A 1 83 ? 12.980 -7.534 -0.556 1.00 95.50 83 ASP A C 1
ATOM 686 O O . ASP A 1 83 ? 12.662 -6.991 -1.619 1.00 95.50 83 ASP A O 1
ATOM 690 N N . VAL A 1 84 ? 14.018 -7.120 0.169 1.00 95.31 84 VAL A N 1
ATOM 691 C CA . VAL A 1 84 ? 14.846 -5.967 -0.194 1.00 95.31 84 VAL A CA 1
ATOM 692 C C . VAL A 1 84 ? 16.328 -6.304 -0.111 1.00 95.31 84 VAL A C 1
ATOM 694 O O . VAL A 1 84 ? 16.763 -7.035 0.775 1.00 95.31 84 VAL A O 1
ATOM 697 N N . ASN A 1 85 ? 17.114 -5.720 -1.012 1.00 94.06 85 ASN A N 1
ATOM 698 C CA . ASN A 1 85 ? 18.567 -5.854 -1.024 1.00 94.06 85 ASN A CA 1
ATOM 699 C C . ASN A 1 85 ? 19.257 -4.911 -0.016 1.00 94.06 85 ASN A C 1
ATOM 701 O O . ASN A 1 85 ? 18.619 -4.098 0.653 1.00 94.06 85 ASN A O 1
ATOM 705 N N . GLU A 1 86 ? 20.592 -4.951 0.032 1.00 92.00 86 GLU A N 1
ATOM 706 C CA . GLU A 1 86 ? 21.431 -4.130 0.928 1.00 92.00 86 GLU A CA 1
ATOM 707 C C . GLU A 1 86 ? 21.211 -2.611 0.800 1.00 92.00 86 GLU A C 1
ATOM 709 O O . GLU A 1 86 ? 21.525 -1.851 1.715 1.00 92.00 86 GLU A O 1
ATOM 714 N N . LYS A 1 87 ? 20.662 -2.145 -0.329 1.00 92.19 87 LYS A N 1
ATOM 715 C CA . LYS A 1 87 ? 20.350 -0.730 -0.580 1.00 92.19 87 LYS A CA 1
ATOM 716 C C . LYS A 1 87 ? 18.906 -0.367 -0.218 1.00 92.19 87 LYS A C 1
ATOM 718 O O . LYS A 1 87 ? 18.473 0.742 -0.531 1.00 92.19 87 LYS A O 1
ATOM 723 N N . ASN A 1 88 ? 18.172 -1.270 0.434 1.00 92.19 88 ASN A N 1
ATOM 724 C CA . ASN A 1 88 ? 16.738 -1.160 0.709 1.00 92.19 88 ASN A CA 1
ATOM 725 C C . ASN A 1 88 ? 15.902 -0.974 -0.566 1.00 92.19 88 ASN A C 1
ATOM 727 O O . ASN A 1 88 ? 14.953 -0.189 -0.587 1.00 92.19 88 ASN A O 1
ATOM 731 N N . LEU A 1 89 ? 16.277 -1.671 -1.640 1.00 95.12 89 LEU A N 1
ATOM 732 C CA . LEU A 1 89 ? 15.494 -1.720 -2.872 1.00 95.12 89 LEU A CA 1
ATOM 733 C C . LEU A 1 89 ? 14.844 -3.086 -3.014 1.00 95.12 89 LEU A C 1
ATOM 735 O O . LEU A 1 89 ? 15.462 -4.082 -2.648 1.00 95.12 89 LEU A O 1
ATOM 739 N N . ILE A 1 90 ? 13.633 -3.117 -3.565 1.00 95.75 90 ILE A N 1
ATOM 740 C CA . ILE A 1 90 ? 12.868 -4.332 -3.828 1.00 95.75 90 ILE A CA 1
ATOM 741 C C . ILE A 1 90 ? 13.733 -5.267 -4.666 1.00 95.75 90 ILE A C 1
ATOM 743 O O . ILE A 1 90 ? 14.222 -4.901 -5.740 1.00 95.75 90 ILE A O 1
ATOM 747 N N . GLU A 1 91 ? 13.945 -6.463 -4.139 1.00 92.25 91 GLU A N 1
ATOM 748 C CA . GLU A 1 91 ? 14.648 -7.516 -4.839 1.00 92.25 91 GLU A CA 1
ATOM 749 C C . GLU A 1 91 ? 13.702 -8.163 -5.851 1.00 92.25 91 GLU A C 1
ATOM 751 O O . GLU A 1 91 ? 12.559 -8.502 -5.548 1.00 92.25 91 GLU A O 1
ATOM 756 N N . CYS A 1 92 ? 14.164 -8.292 -7.091 1.00 84.56 92 CYS A N 1
ATOM 757 C CA . CYS A 1 92 ? 13.421 -8.937 -8.163 1.00 84.56 92 CYS A CA 1
ATOM 758 C C . CYS A 1 92 ? 14.381 -9.845 -8.921 1.00 84.56 92 CYS A C 1
ATOM 760 O O . CYS A 1 92 ? 15.345 -9.366 -9.524 1.00 84.56 92 CYS A O 1
ATOM 762 N N . SER A 1 93 ? 14.115 -11.149 -8.912 1.00 77.69 93 SER A N 1
ATOM 763 C CA . SER A 1 93 ? 14.757 -12.068 -9.843 1.00 77.69 93 SER A CA 1
ATOM 764 C C . SER A 1 93 ? 14.142 -11.870 -11.228 1.00 77.69 93 SER A C 1
ATOM 766 O O . SER A 1 93 ? 12.924 -11.926 -11.407 1.00 77.69 93 SER A O 1
ATOM 768 N N . TYR A 1 94 ? 14.988 -11.585 -12.213 1.00 71.69 94 TYR A N 1
ATOM 769 C CA . TYR A 1 94 ? 14.589 -11.508 -13.613 1.00 71.69 94 TYR A CA 1
ATOM 770 C C . TYR A 1 94 ? 15.106 -12.744 -14.346 1.00 71.69 94 TYR A C 1
ATOM 772 O O . TYR A 1 94 ? 16.319 -12.963 -14.416 1.00 71.69 94 TYR A O 1
ATOM 780 N N . HIS A 1 95 ? 14.196 -13.514 -14.938 1.00 72.06 95 HIS A N 1
ATOM 781 C CA . HIS A 1 95 ? 14.532 -14.542 -15.914 1.00 72.06 95 HIS A CA 1
ATOM 782 C C . HIS A 1 95 ? 14.003 -14.124 -17.285 1.00 72.06 95 HIS A C 1
ATOM 784 O O . HIS A 1 95 ? 12.892 -13.620 -17.417 1.00 72.06 95 HIS A O 1
ATOM 790 N N . ARG A 1 96 ? 14.817 -14.313 -18.330 1.00 64.69 96 ARG A N 1
ATOM 791 C CA . ARG A 1 96 ? 14.466 -13.906 -19.701 1.00 64.69 96 ARG A CA 1
ATOM 792 C C . ARG A 1 96 ? 13.197 -14.605 -20.207 1.00 64.69 96 ARG A C 1
ATOM 794 O O . ARG A 1 96 ? 12.487 -14.029 -21.023 1.00 64.69 96 ARG A O 1
ATOM 801 N N . ASP A 1 97 ? 12.913 -15.796 -19.693 1.00 66.19 97 ASP A N 1
ATOM 802 C CA . ASP A 1 97 ? 11.741 -16.590 -20.058 1.00 66.19 97 ASP A CA 1
ATOM 803 C C . ASP A 1 97 ? 10.458 -16.134 -19.327 1.00 66.19 97 ASP A C 1
ATOM 805 O O . ASP A 1 97 ? 9.366 -16.494 -19.751 1.00 66.19 97 ASP A O 1
ATOM 809 N N . ASP A 1 98 ? 10.571 -15.270 -18.306 1.00 64.69 98 ASP A N 1
ATOM 810 C CA . ASP A 1 98 ? 9.439 -14.687 -17.556 1.00 64.69 98 ASP A CA 1
ATOM 811 C C . ASP A 1 98 ? 8.854 -13.436 -18.241 1.00 64.69 98 ASP A C 1
ATOM 813 O O . ASP A 1 98 ? 8.094 -12.674 -17.639 1.00 64.69 98 ASP A O 1
ATOM 817 N N . CYS A 1 99 ? 9.260 -13.150 -19.479 1.00 59.62 99 CYS A N 1
ATOM 818 C CA . CYS A 1 99 ? 8.844 -11.934 -20.167 1.00 59.62 99 CYS A CA 1
ATOM 819 C C . CYS A 1 99 ? 7.432 -12.103 -20.722 1.00 59.62 99 CYS A C 1
ATOM 821 O O . CYS A 1 99 ? 7.232 -12.651 -21.807 1.00 59.62 99 CYS A O 1
ATOM 823 N N . GLU A 1 100 ? 6.460 -11.613 -19.955 1.00 61.25 100 GLU A N 1
ATOM 824 C CA . GLU A 1 100 ? 5.081 -11.449 -20.398 1.00 61.25 100 GLU A CA 1
ATOM 825 C C . GLU A 1 100 ? 4.980 -10.587 -21.673 1.00 61.25 100 GLU A C 1
ATOM 827 O O . GLU A 1 100 ? 5.887 -9.797 -21.973 1.00 61.25 100 GLU A O 1
ATOM 832 N N . PRO A 1 101 ? 3.884 -10.728 -22.447 1.00 61.06 101 PRO A N 1
ATOM 833 C CA . PRO A 1 101 ? 3.600 -9.857 -23.585 1.00 61.06 101 PRO A CA 1
ATOM 834 C C . PRO A 1 101 ? 3.765 -8.377 -23.223 1.00 61.06 101 PRO A C 1
ATOM 836 O O . PRO A 1 101 ? 3.517 -7.973 -22.089 1.00 61.06 101 PRO A O 1
ATOM 839 N N . GLN A 1 102 ? 4.178 -7.559 -24.200 1.00 71.81 102 GLN A N 1
ATOM 840 C CA . GLN A 1 102 ? 4.330 -6.116 -24.004 1.00 71.81 102 GLN A CA 1
ATOM 841 C C . GLN A 1 102 ? 2.993 -5.496 -23.582 1.00 71.81 102 GLN A C 1
ATOM 843 O O . GLN A 1 102 ? 2.143 -5.202 -24.420 1.00 71.81 102 GLN A O 1
ATOM 848 N N . ILE A 1 103 ? 2.828 -5.301 -22.276 1.00 83.88 103 ILE A N 1
ATOM 849 C CA . ILE A 1 103 ? 1.722 -4.555 -21.689 1.00 83.88 103 ILE A CA 1
ATOM 850 C C . ILE A 1 103 ? 1.920 -3.066 -21.958 1.00 83.88 103 ILE A C 1
ATOM 852 O O . ILE A 1 103 ? 3.024 -2.516 -21.856 1.00 83.88 103 ILE A O 1
ATOM 856 N N . THR A 1 104 ? 0.837 -2.397 -22.326 1.00 90.19 104 THR A N 1
ATOM 857 C CA . THR A 1 104 ? 0.854 -0.968 -22.623 1.00 90.19 104 THR A CA 1
ATOM 858 C C . THR A 1 104 ? 1.111 -0.149 -21.355 1.00 90.19 104 THR A C 1
ATOM 860 O O . THR A 1 104 ? 0.968 -0.614 -20.222 1.00 90.19 104 THR A O 1
ATOM 863 N N . LEU A 1 105 ? 1.526 1.111 -21.522 1.00 91.31 105 LEU A N 1
ATOM 864 C CA . LEU A 1 105 ? 1.647 2.036 -20.390 1.00 91.31 105 LEU A CA 1
ATOM 865 C C . LEU A 1 105 ? 0.304 2.231 -19.667 1.00 91.31 105 LEU A C 1
ATOM 867 O O . LEU A 1 105 ? 0.293 2.351 -18.446 1.00 91.31 105 LEU A O 1
ATOM 871 N N . GLU A 1 106 ? -0.799 2.254 -20.415 1.00 94.06 106 GLU A N 1
ATOM 872 C CA . GLU A 1 106 ? -2.143 2.467 -19.876 1.00 94.06 106 GLU A CA 1
ATOM 873 C C . GLU A 1 106 ? -2.606 1.275 -19.037 1.00 94.06 106 GLU A C 1
ATOM 875 O O . GLU A 1 106 ? -2.969 1.466 -17.884 1.00 94.06 106 GLU A O 1
ATOM 880 N N . GLU A 1 107 ? -2.430 0.043 -19.521 1.00 93.19 107 GLU A N 1
ATOM 881 C CA . GLU A 1 107 ? -2.729 -1.162 -18.729 1.00 93.19 107 GLU A CA 1
ATOM 882 C C . GLU A 1 107 ? -1.901 -1.227 -17.438 1.00 93.19 107 GLU A C 1
ATOM 884 O O . GLU A 1 107 ? -2.405 -1.609 -16.382 1.00 93.19 107 GLU A O 1
ATOM 889 N N . ARG A 1 108 ? -0.626 -0.824 -17.491 1.00 92.75 108 ARG A N 1
ATOM 890 C CA . ARG A 1 108 ? 0.222 -0.742 -16.291 1.00 92.75 108 ARG A CA 1
ATOM 891 C C . ARG A 1 108 ? -0.267 0.323 -15.316 1.00 92.75 108 ARG A C 1
ATOM 893 O O . ARG A 1 108 ? -0.318 0.072 -14.114 1.00 92.75 108 ARG A O 1
ATOM 900 N N . ARG A 1 109 ? -0.653 1.497 -15.821 1.00 95.56 109 ARG A N 1
ATOM 901 C CA . ARG A 1 109 ? -1.257 2.559 -15.009 1.00 95.56 109 ARG A CA 1
ATOM 902 C C . ARG A 1 109 ? -2.547 2.078 -14.353 1.00 95.56 109 ARG A C 1
ATOM 904 O O . ARG A 1 109 ? -2.726 2.325 -13.165 1.00 95.56 109 ARG A O 1
ATOM 911 N N . ASP A 1 110 ? -3.393 1.362 -15.084 1.00 95.19 110 ASP A N 1
ATOM 912 C CA . ASP A 1 110 ? -4.650 0.815 -14.573 1.00 95.19 110 ASP A CA 1
ATOM 913 C C . ASP A 1 110 ? -4.416 -0.190 -13.442 1.00 95.19 110 ASP A C 1
ATOM 915 O O . ASP A 1 110 ? -5.131 -0.154 -12.440 1.00 95.19 110 ASP A O 1
ATOM 919 N N . ARG A 1 111 ? -3.369 -1.026 -13.531 1.00 94.12 111 ARG A N 1
ATOM 920 C CA . ARG A 1 111 ? -2.961 -1.917 -12.428 1.00 94.12 111 ARG A CA 1
ATOM 921 C C . ARG A 1 111 ? -2.606 -1.130 -11.162 1.00 94.12 111 ARG A C 1
ATOM 923 O O . ARG A 1 111 ? -3.105 -1.458 -10.087 1.00 94.12 111 ARG A O 1
ATOM 930 N N . PHE A 1 112 ? -1.809 -0.063 -11.275 1.00 94.75 112 PHE A N 1
ATOM 931 C CA . PHE A 1 112 ? -1.502 0.806 -10.130 1.00 94.75 112 PHE A CA 1
ATOM 932 C C . PHE A 1 112 ? -2.740 1.558 -9.615 1.00 94.75 112 PHE A C 1
ATOM 934 O O . PHE A 1 112 ? -2.953 1.623 -8.406 1.00 94.75 112 PHE A O 1
ATOM 941 N N . MET A 1 113 ? -3.589 2.085 -10.504 1.00 96.19 113 MET A N 1
ATOM 942 C CA . MET A 1 113 ? -4.845 2.745 -10.123 1.00 96.19 113 MET A CA 1
ATOM 943 C C . MET A 1 113 ? -5.806 1.783 -9.416 1.00 96.19 113 MET A C 1
ATOM 945 O O . MET A 1 113 ? -6.517 2.193 -8.498 1.00 96.19 113 MET A O 1
ATOM 949 N N . GLY A 1 114 ? -5.799 0.501 -9.785 1.00 95.25 114 GLY A N 1
ATOM 950 C CA . GLY A 1 114 ? -6.571 -0.546 -9.119 1.00 95.25 114 GLY A CA 1
ATOM 951 C C . GLY A 1 114 ? -6.242 -0.684 -7.630 1.00 95.25 114 GLY A C 1
ATOM 952 O O . GLY A 1 114 ? -7.133 -0.980 -6.836 1.00 95.25 114 GLY A O 1
ATOM 953 N N . LEU A 1 115 ? -5.004 -0.380 -7.221 1.00 96.62 115 LEU A N 1
ATOM 954 C CA . LEU A 1 115 ? -4.599 -0.400 -5.811 1.00 96.62 115 LEU A CA 1
ATOM 955 C C . LEU A 1 115 ? -5.348 0.649 -4.988 1.00 96.62 115 LEU A C 1
ATOM 957 O O . LEU A 1 115 ? -5.756 0.362 -3.866 1.00 96.62 115 LEU A O 1
ATOM 961 N N . LYS A 1 116 ? -5.595 1.839 -5.552 1.00 94.75 116 LYS A N 1
ATOM 962 C CA . LYS A 1 116 ? -6.394 2.881 -4.888 1.00 94.75 116 LYS A CA 1
ATOM 963 C C . LYS A 1 116 ? -7.794 2.364 -4.557 1.00 94.75 116 LYS A C 1
ATOM 965 O O . LYS A 1 116 ? -8.264 2.540 -3.441 1.00 94.75 116 LYS A O 1
ATOM 970 N N . ALA A 1 117 ? -8.440 1.682 -5.503 1.00 91.75 117 ALA A N 1
ATOM 971 C CA . ALA A 1 117 ? -9.765 1.099 -5.289 1.00 91.75 117 ALA A CA 1
ATOM 972 C C . ALA A 1 117 ? -9.768 -0.037 -4.244 1.00 91.75 117 ALA A C 1
ATOM 974 O O . ALA A 1 117 ? -10.826 -0.386 -3.722 1.00 91.75 117 ALA A O 1
ATOM 975 N N . GLY A 1 118 ? -8.597 -0.606 -3.939 1.00 93.00 118 GLY A N 1
ATOM 976 C CA . GLY A 1 118 ? -8.402 -1.608 -2.895 1.00 93.00 118 GLY A CA 1
A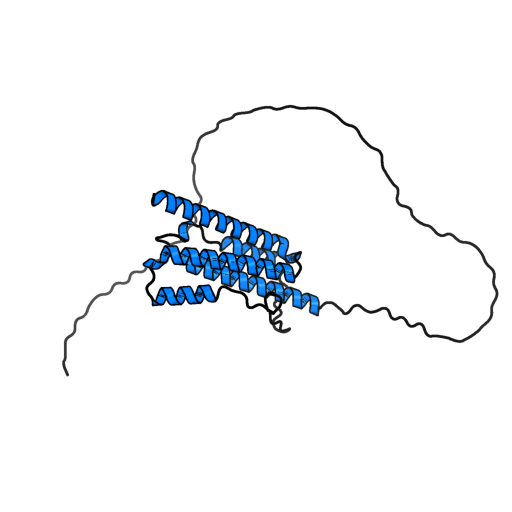TOM 977 C C . GLY A 1 118 ? -8.238 -1.039 -1.482 1.00 93.00 118 GLY A C 1
ATOM 978 O O . GLY A 1 118 ? -8.201 -1.824 -0.534 1.00 93.00 118 GLY A O 1
ATOM 979 N N . VAL A 1 119 ? -8.146 0.287 -1.306 1.00 96.81 119 VAL A N 1
ATOM 980 C CA . VAL A 1 119 ? -8.054 0.895 0.029 1.00 96.81 119 VAL A CA 1
ATOM 981 C C . VAL A 1 119 ? -9.386 0.714 0.774 1.00 96.81 119 VAL A C 1
ATOM 983 O O . VAL A 1 119 ? -10.445 1.093 0.266 1.00 96.81 119 VAL A O 1
ATOM 986 N N . PRO A 1 120 ? -9.383 0.103 1.975 1.00 95.50 120 PRO A N 1
ATOM 987 C CA . PRO A 1 120 ? -10.617 -0.141 2.703 1.00 95.50 120 PRO A CA 1
ATOM 988 C C . PRO A 1 120 ? -11.185 1.168 3.273 1.00 95.50 120 PRO A C 1
ATOM 990 O O . PRO A 1 120 ? -10.444 1.959 3.850 1.00 95.50 120 PRO A O 1
ATOM 993 N N . PRO A 1 121 ? -12.512 1.382 3.230 1.00 94.31 121 PRO A N 1
ATOM 994 C CA . PRO A 1 121 ? -13.138 2.498 3.932 1.00 94.31 121 PRO A CA 1
ATOM 995 C C . PRO A 1 121 ? -12.883 2.431 5.443 1.00 94.31 121 PRO A C 1
ATOM 997 O O . PRO A 1 121 ? -13.058 1.367 6.040 1.00 94.31 121 PRO A O 1
ATOM 1000 N N . ALA A 1 122 ? -12.622 3.570 6.099 1.00 94.00 122 ALA A N 1
ATOM 1001 C CA . ALA A 1 122 ? -12.275 3.611 7.528 1.00 94.00 122 ALA A CA 1
ATOM 1002 C C . ALA A 1 122 ? -13.293 2.907 8.435 1.00 94.00 122 ALA A C 1
ATOM 1004 O O . ALA A 1 122 ? -12.925 2.302 9.435 1.00 94.00 122 ALA A O 1
ATOM 1005 N N . LYS A 1 123 ? -14.585 2.933 8.078 1.00 92.62 123 LYS A N 1
ATOM 1006 C CA . LYS A 1 123 ? -15.645 2.229 8.824 1.00 92.62 123 LYS A CA 1
ATOM 1007 C C . LYS A 1 123 ? -15.397 0.722 8.973 1.00 92.62 123 LYS A C 1
ATOM 1009 O O . LYS A 1 123 ? -15.933 0.141 9.907 1.00 92.62 123 LYS A O 1
ATOM 1014 N N . LEU A 1 124 ? -14.643 0.103 8.060 1.00 93.19 124 LEU A N 1
ATOM 1015 C CA . LEU A 1 124 ? -14.339 -1.328 8.092 1.00 93.19 124 LEU A CA 1
ATOM 1016 C C . LEU A 1 124 ? -13.189 -1.666 9.049 1.00 93.19 124 LEU A C 1
ATOM 1018 O O . LEU A 1 124 ? -13.031 -2.828 9.407 1.00 93.19 124 LEU A O 1
ATOM 1022 N N . CYS A 1 125 ? -12.415 -0.667 9.485 1.00 92.56 125 CYS A N 1
ATOM 1023 C CA . CYS A 1 125 ? -11.309 -0.854 10.421 1.00 92.56 125 CYS A CA 1
ATOM 1024 C C . CYS A 1 125 ? -11.767 -1.009 11.880 1.00 92.56 125 CYS A C 1
ATOM 1026 O O . CYS A 1 125 ? -10.963 -1.385 12.728 1.00 92.56 125 CYS A O 1
ATOM 1028 N N . PHE A 1 126 ? -13.040 -0.721 12.168 1.00 90.81 126 PHE A N 1
ATOM 1029 C CA . PHE A 1 126 ? -13.612 -0.706 13.512 1.00 90.81 126 PHE A CA 1
ATOM 1030 C C . PHE A 1 126 ? -14.733 -1.736 13.659 1.00 90.81 126 PHE A C 1
ATOM 1032 O O . PHE A 1 126 ? -15.408 -2.098 12.692 1.00 90.81 126 PHE A O 1
ATOM 1039 N N . LEU A 1 127 ? -14.996 -2.127 14.906 1.00 87.56 127 LEU A N 1
ATOM 1040 C CA . LEU A 1 127 ? -16.103 -3.008 15.270 1.00 87.56 127 LEU A CA 1
ATOM 1041 C C . LEU A 1 127 ? -17.454 -2.525 14.697 1.00 87.56 127 LEU A C 1
ATOM 1043 O O . LEU A 1 127 ? -17.741 -1.324 14.721 1.00 87.56 127 LEU A O 1
ATOM 1047 N N . PRO A 1 128 ? -18.323 -3.441 14.222 1.00 86.81 128 PRO A N 1
ATOM 1048 C CA . PRO A 1 128 ? -18.184 -4.904 14.192 1.00 86.81 128 PRO A CA 1
ATOM 1049 C C . PRO A 1 128 ? -17.508 -5.440 12.912 1.00 86.81 128 PRO A C 1
ATOM 1051 O O . PRO A 1 128 ? -17.620 -6.630 12.607 1.00 86.81 128 PRO A O 1
ATOM 1054 N N . TYR A 1 129 ? -16.844 -4.594 12.127 1.00 88.25 129 TYR A N 1
ATOM 1055 C CA . TYR A 1 129 ? -16.192 -4.986 10.878 1.00 88.25 129 TYR A CA 1
ATOM 1056 C C . TYR A 1 129 ? -14.716 -5.329 11.099 1.00 88.25 129 TYR A C 1
ATOM 1058 O O . TYR A 1 129 ? -14.132 -4.964 12.114 1.00 88.25 129 TYR A O 1
ATOM 1066 N N . ASN A 1 130 ? -14.128 -6.045 10.142 1.00 86.25 130 ASN A N 1
ATOM 1067 C CA . ASN A 1 130 ? -12.708 -6.370 10.119 1.00 86.25 130 ASN A CA 1
ATOM 1068 C C . ASN A 1 130 ? -12.184 -6.161 8.691 1.00 86.25 130 ASN A C 1
ATOM 1070 O O . ASN A 1 130 ? -12.671 -6.799 7.757 1.00 86.25 130 ASN A O 1
ATOM 1074 N N . ALA A 1 131 ? -11.218 -5.258 8.524 1.00 92.44 131 ALA A N 1
ATOM 1075 C CA . ALA A 1 131 ? -10.617 -4.931 7.233 1.00 92.44 131 ALA A CA 1
ATOM 1076 C C . ALA A 1 131 ? -9.308 -5.691 6.960 1.00 92.44 131 ALA A C 1
ATOM 1078 O O . ALA A 1 131 ? -8.666 -5.426 5.946 1.00 92.44 131 ALA A O 1
ATOM 1079 N N . HIS A 1 132 ? -8.891 -6.619 7.830 1.00 91.31 132 HIS A N 1
ATOM 1080 C CA . HIS A 1 132 ? -7.595 -7.300 7.720 1.00 91.31 132 HIS A CA 1
ATOM 1081 C C . HIS A 1 132 ? -7.380 -7.973 6.355 1.00 91.31 132 HIS A C 1
ATOM 1083 O O . HIS A 1 132 ? -6.382 -7.686 5.696 1.00 91.31 132 HIS A O 1
ATOM 1089 N N . GLU A 1 133 ? -8.353 -8.747 5.865 1.00 92.19 133 GLU A N 1
ATOM 1090 C CA . GLU A 1 133 ? -8.272 -9.371 4.534 1.00 92.19 133 GLU A CA 1
ATOM 1091 C C . GLU A 1 133 ? -8.182 -8.352 3.389 1.00 92.19 133 GLU A C 1
ATOM 1093 O O . GLU A 1 133 ? -7.620 -8.641 2.334 1.00 92.19 133 GLU A O 1
ATOM 1098 N N . LEU A 1 134 ? -8.763 -7.160 3.561 1.00 96.00 134 LEU A N 1
ATOM 1099 C CA . LEU A 1 134 ? -8.698 -6.102 2.550 1.00 96.00 134 LEU A CA 1
ATOM 1100 C C . LEU A 1 134 ? -7.292 -5.505 2.495 1.00 96.00 134 LEU A C 1
ATOM 1102 O O . LEU A 1 134 ? -6.761 -5.304 1.406 1.00 96.00 134 LEU A O 1
ATOM 1106 N N . PHE A 1 135 ? -6.664 -5.289 3.653 1.00 97.12 135 PHE A N 1
ATOM 1107 C CA . PHE A 1 135 ? -5.268 -4.864 3.705 1.00 97.12 135 PHE A CA 1
ATOM 1108 C C . PHE A 1 135 ? -4.312 -5.930 3.168 1.00 97.12 135 PHE A C 1
ATOM 1110 O O . PHE A 1 135 ? -3.347 -5.575 2.499 1.00 97.12 135 PHE A O 1
ATOM 1117 N N . ASP A 1 136 ? -4.585 -7.213 3.403 1.00 96.19 136 ASP A N 1
ATOM 1118 C CA . ASP A 1 136 ? -3.789 -8.310 2.843 1.00 96.19 136 ASP A CA 1
ATOM 1119 C C . ASP A 1 136 ? -3.863 -8.362 1.312 1.00 96.19 136 ASP A C 1
ATOM 1121 O O . ASP A 1 136 ? -2.839 -8.396 0.625 1.00 96.19 136 ASP A O 1
ATOM 1125 N N . LYS A 1 137 ? -5.074 -8.242 0.756 1.00 96.81 137 LYS A N 1
ATOM 1126 C CA . LYS A 1 137 ? -5.280 -8.133 -0.697 1.00 96.81 137 LYS A CA 1
ATOM 1127 C C . LYS A 1 137 ? -4.583 -6.906 -1.279 1.00 96.81 137 LYS A C 1
ATOM 1129 O O . LYS A 1 137 ? -3.941 -7.011 -2.320 1.00 96.81 137 LYS A O 1
ATOM 1134 N N . LEU A 1 138 ? -4.673 -5.760 -0.604 1.00 98.00 138 LEU A N 1
ATOM 1135 C CA . LEU A 1 138 ? -4.012 -4.529 -1.034 1.00 98.00 138 LEU A CA 1
ATOM 1136 C C . LEU A 1 138 ? -2.481 -4.651 -0.984 1.00 98.00 138 LEU A C 1
ATOM 1138 O O . LEU A 1 138 ? -1.804 -4.227 -1.919 1.00 98.00 138 LEU A O 1
ATOM 1142 N N . ALA A 1 139 ? -1.934 -5.249 0.077 1.00 98.00 139 ALA A N 1
ATOM 1143 C CA . ALA A 1 139 ? -0.506 -5.514 0.201 1.00 98.00 139 ALA A CA 1
ATOM 1144 C C . ALA A 1 139 ? -0.029 -6.448 -0.917 1.00 98.00 139 ALA A C 1
ATOM 1146 O O . ALA A 1 139 ? 0.941 -6.131 -1.601 1.00 98.00 139 ALA A O 1
ATOM 1147 N N . THR A 1 140 ? -0.731 -7.558 -1.140 1.00 97.06 140 THR A N 1
ATOM 1148 C CA . THR A 1 140 ? -0.418 -8.517 -2.207 1.00 97.06 140 THR A CA 1
ATOM 1149 C C . THR A 1 140 ? -0.452 -7.842 -3.576 1.00 97.06 140 THR A C 1
ATOM 1151 O O . THR A 1 140 ? 0.545 -7.873 -4.290 1.00 97.06 140 THR A O 1
ATOM 1154 N N . GLY A 1 141 ? -1.518 -7.099 -3.886 1.00 97.25 141 GLY A N 1
ATOM 1155 C CA . GLY A 1 141 ? -1.618 -6.357 -5.143 1.00 97.25 141 GLY A CA 1
ATOM 1156 C C . GLY A 1 141 ? -0.487 -5.343 -5.330 1.00 97.25 141 GLY A C 1
ATOM 1157 O O . GLY A 1 141 ? 0.095 -5.260 -6.409 1.00 97.25 141 GLY A O 1
ATOM 1158 N N . LEU A 1 142 ? -0.118 -4.595 -4.282 1.00 97.94 142 LEU A N 1
ATOM 1159 C CA . LEU A 1 142 ? 1.009 -3.662 -4.359 1.00 97.94 142 LEU A CA 1
ATOM 1160 C C . LEU A 1 142 ? 2.331 -4.396 -4.615 1.00 97.94 142 LEU A C 1
ATOM 1162 O O . LEU A 1 142 ? 3.174 -3.872 -5.347 1.00 97.94 142 LEU A O 1
ATOM 1166 N N . LYS A 1 143 ? 2.531 -5.586 -4.030 1.00 96.69 143 LYS A N 1
ATOM 1167 C CA . LYS A 1 143 ? 3.726 -6.389 -4.310 1.00 96.69 143 LYS A CA 1
ATOM 1168 C C . LYS A 1 143 ? 3.790 -6.807 -5.762 1.00 96.69 143 LYS A C 1
ATOM 1170 O O . LYS A 1 143 ? 4.812 -6.567 -6.399 1.00 96.69 143 LYS A O 1
ATOM 1175 N N . ASP A 1 144 ? 2.709 -7.391 -6.257 1.00 94.69 144 ASP A N 1
ATOM 1176 C CA . ASP A 1 144 ? 2.647 -7.954 -7.600 1.00 94.69 144 ASP A CA 1
ATOM 1177 C C . ASP A 1 144 ? 2.908 -6.864 -8.640 1.00 94.69 144 ASP A C 1
ATOM 1179 O O . ASP A 1 144 ? 3.851 -6.962 -9.424 1.00 94.69 144 ASP A O 1
ATOM 1183 N N . VAL A 1 145 ? 2.179 -5.748 -8.549 1.00 94.81 145 VAL A N 1
ATOM 1184 C CA . VAL A 1 145 ? 2.322 -4.623 -9.482 1.00 94.81 145 VAL A CA 1
ATOM 1185 C C . VAL A 1 145 ? 3.727 -4.012 -9.427 1.00 94.81 145 VAL A C 1
ATOM 1187 O O . VAL A 1 145 ? 4.309 -3.688 -10.466 1.00 94.81 145 VAL A O 1
ATOM 1190 N N . ALA A 1 146 ? 4.315 -3.869 -8.234 1.00 95.50 146 ALA A N 1
ATOM 1191 C CA . ALA A 1 146 ? 5.670 -3.341 -8.102 1.00 95.50 146 ALA A CA 1
ATOM 1192 C C . ALA A 1 146 ? 6.723 -4.291 -8.697 1.00 95.50 146 ALA A C 1
ATOM 1194 O O . ALA A 1 146 ? 7.615 -3.836 -9.413 1.00 95.50 146 ALA A O 1
ATOM 1195 N N . ILE A 1 147 ? 6.628 -5.595 -8.422 1.00 93.69 147 ILE A N 1
ATOM 1196 C CA . ILE A 1 147 ? 7.565 -6.604 -8.933 1.00 93.69 147 ILE A CA 1
ATOM 1197 C C . ILE A 1 147 ? 7.475 -6.687 -10.459 1.00 93.69 147 ILE A C 1
ATOM 1199 O O . ILE A 1 147 ? 8.505 -6.678 -11.134 1.00 93.69 147 ILE A O 1
ATOM 1203 N N . GLU A 1 148 ? 6.265 -6.725 -11.012 1.00 91.44 148 GLU A N 1
ATOM 1204 C CA . GLU A 1 148 ? 6.036 -6.746 -12.458 1.00 91.44 148 GLU A CA 1
ATOM 1205 C C . GLU A 1 148 ? 6.626 -5.514 -13.149 1.00 91.44 148 GLU A C 1
ATOM 1207 O O . GLU A 1 148 ? 7.355 -5.646 -14.133 1.00 91.44 148 GLU A O 1
ATOM 1212 N N . GLU A 1 149 ? 6.390 -4.315 -12.611 1.00 93.31 149 GLU A N 1
ATOM 1213 C CA . GLU A 1 149 ? 6.931 -3.079 -13.183 1.00 93.31 149 GLU A CA 1
ATOM 1214 C C . GLU A 1 149 ? 8.468 -3.037 -13.118 1.00 93.31 149 GLU A C 1
ATOM 1216 O O . GLU A 1 149 ? 9.129 -2.581 -14.057 1.00 93.31 149 GLU A O 1
ATOM 1221 N N . LEU A 1 150 ? 9.072 -3.536 -12.035 1.00 92.19 150 LEU A N 1
ATOM 1222 C CA . LEU A 1 150 ? 10.529 -3.620 -11.912 1.00 92.19 150 LEU A CA 1
ATOM 1223 C C . LEU A 1 150 ? 11.124 -4.627 -12.907 1.00 92.19 150 LEU A C 1
ATOM 1225 O O . LEU A 1 150 ? 12.112 -4.306 -13.577 1.00 92.19 150 LEU A O 1
ATOM 1229 N N . LYS A 1 151 ? 10.500 -5.800 -13.070 1.00 89.50 151 LYS A N 1
ATOM 1230 C CA . LYS A 1 151 ? 10.881 -6.796 -14.086 1.00 89.50 151 LYS A CA 1
ATOM 1231 C C . LYS A 1 151 ? 10.762 -6.225 -15.500 1.00 89.50 151 LYS A C 1
ATOM 1233 O O . LYS A 1 151 ? 11.689 -6.374 -16.297 1.00 89.50 151 LYS A O 1
ATOM 1238 N N . TYR A 1 152 ? 9.679 -5.505 -15.791 1.00 88.06 152 TYR A N 1
ATOM 1239 C CA . TYR A 1 152 ? 9.459 -4.843 -17.078 1.00 88.06 152 TYR A CA 1
ATOM 1240 C C . TYR A 1 152 ? 10.583 -3.848 -17.416 1.00 88.06 152 TYR A C 1
ATOM 1242 O O . TYR A 1 152 ? 11.112 -3.836 -18.529 1.00 88.06 152 TYR A O 1
ATOM 1250 N N . ARG A 1 153 ? 11.035 -3.049 -16.445 1.00 88.00 153 ARG A N 1
ATOM 1251 C CA . ARG A 1 153 ? 12.160 -2.117 -16.652 1.00 88.00 153 ARG A CA 1
ATOM 1252 C C . ARG A 1 153 ? 13.480 -2.828 -16.901 1.00 88.00 153 ARG A C 1
ATOM 1254 O O . ARG A 1 153 ? 14.250 -2.392 -17.755 1.00 88.00 153 ARG A O 1
ATOM 1261 N N . MET A 1 154 ? 13.747 -3.910 -16.170 1.00 85.44 154 MET A N 1
ATOM 1262 C CA . MET A 1 154 ? 14.938 -4.733 -16.395 1.00 85.44 154 MET A CA 1
ATOM 1263 C C . MET A 1 154 ? 14.940 -5.324 -17.808 1.00 85.44 154 MET A C 1
ATOM 1265 O O . MET A 1 154 ? 15.972 -5.291 -18.477 1.00 85.44 154 MET A O 1
ATOM 1269 N N . HIS A 1 155 ? 13.781 -5.775 -18.293 1.00 83.12 155 HIS A N 1
ATOM 1270 C CA . HIS A 1 155 ? 13.617 -6.274 -19.656 1.00 83.12 155 HIS A CA 1
ATOM 1271 C C . HIS A 1 155 ? 13.991 -5.228 -20.715 1.00 83.12 155 HIS A C 1
ATOM 1273 O O . HIS A 1 155 ? 14.806 -5.512 -21.594 1.00 83.12 155 HIS A O 1
ATOM 1279 N N . ILE A 1 156 ? 13.462 -4.001 -20.599 1.00 82.50 156 ILE A N 1
ATOM 1280 C CA . ILE A 1 156 ? 13.785 -2.899 -21.523 1.00 82.50 156 ILE A CA 1
ATOM 1281 C C . ILE A 1 156 ? 15.289 -2.614 -21.527 1.00 82.50 156 ILE A C 1
ATOM 1283 O O . ILE A 1 156 ? 15.891 -2.481 -22.593 1.00 82.50 156 ILE A O 1
ATOM 1287 N N . LEU A 1 157 ? 15.911 -2.546 -20.346 1.00 81.50 157 LEU A N 1
ATOM 1288 C CA . LEU A 1 157 ? 17.347 -2.286 -20.226 1.00 81.50 157 LEU A CA 1
ATOM 1289 C C . LEU A 1 157 ? 18.194 -3.386 -20.879 1.00 81.50 157 LEU A C 1
ATOM 1291 O O . LEU A 1 157 ? 19.219 -3.083 -21.483 1.00 81.50 157 LEU A O 1
ATOM 1295 N N . MET A 1 158 ? 17.767 -4.649 -20.795 1.00 77.00 158 MET A N 1
ATOM 1296 C CA . MET A 1 158 ? 18.471 -5.776 -21.414 1.00 77.00 158 MET A CA 1
ATOM 1297 C C . MET A 1 158 ? 18.276 -5.879 -22.933 1.00 77.00 158 MET A C 1
ATOM 1299 O O . MET A 1 158 ? 19.085 -6.526 -23.597 1.00 77.00 158 MET A O 1
ATOM 1303 N N . GLN A 1 159 ? 17.224 -5.269 -23.486 1.00 72.94 159 GLN A N 1
ATOM 1304 C CA . GLN A 1 159 ? 16.979 -5.218 -24.932 1.00 72.94 159 GLN A CA 1
ATOM 1305 C C . GLN A 1 159 ? 17.602 -4.003 -25.622 1.00 72.94 159 GLN A C 1
ATOM 1307 O O . GLN A 1 159 ? 17.655 -3.967 -26.853 1.00 72.94 159 GLN A O 1
ATOM 1312 N N . ALA A 1 160 ? 18.080 -3.013 -24.864 1.00 65.56 160 ALA A N 1
ATOM 1313 C CA . ALA A 1 160 ? 18.747 -1.856 -25.440 1.00 65.56 160 ALA A CA 1
ATOM 1314 C C . ALA A 1 160 ? 20.014 -2.307 -26.202 1.00 65.56 160 ALA A C 1
ATOM 1316 O O . ALA A 1 160 ? 20.887 -2.949 -25.610 1.00 65.56 160 ALA A O 1
ATOM 1317 N N . PRO A 1 161 ? 20.147 -2.003 -27.510 1.00 56.69 161 PRO A N 1
ATOM 1318 C CA . PRO A 1 161 ? 21.358 -2.328 -28.251 1.00 56.69 161 PRO A CA 1
ATOM 1319 C C . PRO A 1 161 ? 22.552 -1.613 -27.613 1.00 56.69 161 PRO A C 1
ATOM 1321 O O . PRO A 1 161 ? 22.460 -0.436 -27.254 1.00 56.69 161 PRO A O 1
ATOM 1324 N N . ALA A 1 162 ? 23.671 -2.328 -27.464 1.00 53.41 162 ALA A N 1
ATOM 1325 C CA . ALA A 1 162 ? 24.910 -1.753 -26.954 1.00 53.41 162 ALA A CA 1
ATOM 1326 C C . ALA A 1 162 ? 25.246 -0.473 -27.742 1.00 53.41 162 ALA A C 1
ATOM 1328 O O . ALA A 1 162 ? 25.114 -0.479 -28.971 1.00 53.41 162 ALA A O 1
ATOM 1329 N N . PRO A 1 163 ? 25.673 0.621 -27.084 1.00 53.06 163 PRO A N 1
ATOM 1330 C CA . PRO A 1 163 ? 26.093 1.806 -27.807 1.00 53.06 163 PRO A CA 1
ATOM 1331 C C . PRO A 1 163 ? 27.266 1.412 -28.704 1.00 53.06 163 PRO A C 1
ATOM 1333 O O . PRO A 1 163 ? 28.337 1.038 -28.223 1.00 53.06 163 PRO A O 1
ATOM 1336 N N . SER A 1 164 ? 27.049 1.456 -30.019 1.00 46.81 164 SER A N 1
ATOM 1337 C CA . SER A 1 164 ? 28.110 1.318 -31.007 1.00 46.81 164 SER A CA 1
ATOM 1338 C C . SER A 1 164 ? 29.106 2.449 -30.778 1.00 46.81 164 SER A C 1
ATOM 1340 O O . SER A 1 164 ? 28.908 3.568 -31.251 1.00 46.81 164 SER A O 1
ATOM 1342 N N . ASN A 1 165 ? 30.171 2.173 -30.026 1.00 44.50 165 ASN A N 1
ATOM 1343 C CA . ASN A 1 165 ? 31.342 3.032 -29.979 1.00 44.50 165 ASN A CA 1
ATOM 1344 C C . ASN A 1 165 ? 31.825 3.209 -31.422 1.00 44.50 165 ASN A C 1
ATOM 1346 O O . ASN A 1 165 ? 32.316 2.262 -32.038 1.00 44.50 165 ASN A O 1
ATOM 1350 N N . GLN A 1 166 ? 31.671 4.416 -31.970 1.00 46.25 166 GLN A N 1
ATOM 1351 C CA . GLN A 1 166 ? 32.349 4.820 -33.195 1.00 46.25 166 GLN A CA 1
ATOM 1352 C C . GLN A 1 166 ? 33.854 4.903 -32.909 1.00 46.25 166 GLN A C 1
ATOM 1354 O O . GLN A 1 166 ? 34.399 5.968 -32.636 1.00 46.25 166 GLN A O 1
ATOM 1359 N N . LEU A 1 167 ? 34.529 3.757 -32.955 1.00 41.41 167 LEU A N 1
ATOM 1360 C CA . LEU A 1 167 ? 35.966 3.662 -33.176 1.00 41.41 167 LEU A CA 1
ATOM 1361 C C . LEU A 1 167 ? 36.182 3.437 -34.670 1.00 41.41 167 LEU A C 1
ATOM 1363 O O . LEU A 1 167 ? 36.428 2.325 -35.126 1.00 41.41 167 LEU A O 1
ATOM 1367 N N . SER A 1 168 ? 36.089 4.518 -35.439 1.00 38.44 168 SER A N 1
ATOM 1368 C CA . SER A 1 168 ? 36.678 4.559 -36.773 1.00 38.44 168 SER A CA 1
ATOM 1369 C C . SER A 1 168 ? 38.153 4.924 -36.612 1.00 38.44 168 SER A C 1
ATOM 1371 O O . SER A 1 168 ? 38.532 6.085 -36.755 1.00 38.44 168 SER A O 1
ATOM 1373 N N . LEU A 1 169 ? 38.988 3.931 -36.283 1.00 38.41 169 LEU A N 1
ATOM 1374 C CA . LEU A 1 169 ? 40.402 3.968 -36.653 1.00 38.41 169 LEU A CA 1
ATOM 1375 C C . LEU A 1 169 ? 40.450 3.959 -38.185 1.00 38.41 169 LEU A C 1
ATOM 1377 O O . LEU A 1 169 ? 40.316 2.914 -38.816 1.00 38.41 169 LEU A O 1
ATOM 1381 N N . SER A 1 170 ? 40.603 5.126 -38.798 1.00 38.31 170 SER A N 1
ATOM 1382 C CA . SER A 1 170 ? 41.032 5.216 -40.190 1.00 38.31 170 SER A CA 1
ATOM 1383 C C . SER A 1 170 ? 42.558 5.168 -40.234 1.00 38.31 170 SER A C 1
ATOM 1385 O O . SER A 1 170 ? 43.211 6.199 -40.374 1.00 38.31 170 SER A O 1
ATOM 1387 N N . ASP A 1 171 ? 43.104 3.960 -40.108 1.00 39.91 171 ASP A N 1
ATOM 1388 C CA . ASP A 1 171 ? 44.384 3.612 -40.718 1.00 39.91 171 ASP A CA 1
ATOM 1389 C C . ASP A 1 171 ? 44.113 3.281 -42.184 1.00 39.91 171 ASP A C 1
ATOM 1391 O O . ASP A 1 171 ? 43.440 2.299 -42.479 1.00 39.91 171 ASP A O 1
ATOM 1395 N N . ASN A 1 172 ? 44.611 4.113 -43.097 1.00 38.69 172 ASN A N 1
ATOM 1396 C CA . ASN A 1 172 ? 44.994 3.708 -44.449 1.00 38.69 172 ASN A CA 1
ATOM 1397 C C . ASN A 1 172 ? 45.966 4.752 -45.003 1.00 38.69 172 ASN A C 1
ATOM 1399 O O . ASN A 1 172 ? 45.576 5.835 -45.438 1.00 38.69 172 ASN A O 1
ATOM 1403 N N . ASN A 1 173 ? 47.250 4.406 -44.956 1.00 37.44 173 ASN A N 1
ATOM 1404 C CA . ASN A 1 173 ? 48.332 5.122 -45.613 1.00 37.44 173 ASN A CA 1
ATOM 1405 C C . ASN A 1 173 ? 48.672 4.437 -46.952 1.00 37.44 173 ASN A C 1
ATOM 1407 O O . ASN A 1 173 ? 48.616 3.214 -47.048 1.00 37.44 173 ASN A O 1
ATOM 1411 N N . LEU A 1 174 ? 49.124 5.260 -47.907 1.00 33.34 174 LEU A N 1
ATOM 1412 C CA . LEU A 1 174 ? 49.792 4.970 -49.193 1.00 33.34 174 LEU A CA 1
ATOM 1413 C C . LEU A 1 174 ? 48.953 4.524 -50.415 1.00 33.34 174 LEU A C 1
ATOM 1415 O O . LEU A 1 174 ? 48.663 3.350 -50.608 1.00 33.34 174 LEU A O 1
ATOM 1419 N N . HIS A 1 175 ? 48.748 5.442 -51.371 1.00 38.88 175 HIS A N 1
ATOM 1420 C CA . HIS A 1 175 ? 49.741 5.679 -52.435 1.00 38.88 175 HIS A CA 1
ATOM 1421 C C . HIS A 1 175 ? 49.468 6.971 -53.236 1.00 38.88 175 HIS A C 1
ATOM 1423 O O . HIS A 1 175 ? 48.331 7.287 -53.581 1.00 38.88 175 HIS A O 1
ATOM 1429 N N . ASP A 1 176 ? 50.560 7.680 -53.540 1.00 36.78 176 ASP A N 1
ATOM 1430 C CA . ASP A 1 176 ? 50.707 8.785 -54.495 1.00 36.78 176 ASP A CA 1
ATOM 1431 C C . ASP A 1 176 ? 49.940 8.602 -55.811 1.00 36.78 176 ASP A C 1
ATOM 1433 O O . ASP A 1 176 ? 50.023 7.524 -56.393 1.00 36.78 176 ASP A O 1
ATOM 1437 N N . LYS A 1 177 ? 49.367 9.691 -56.358 1.00 42.09 177 LYS A N 1
ATOM 1438 C CA . LYS A 1 177 ? 49.814 10.307 -57.631 1.00 42.09 177 LYS A CA 1
ATOM 1439 C C . LYS A 1 177 ? 49.406 11.787 -57.720 1.00 42.09 177 LYS A C 1
ATOM 1441 O O . LYS A 1 177 ? 48.313 12.187 -57.339 1.00 42.09 177 LYS A O 1
ATOM 1446 N N . GLN A 1 178 ? 50.348 12.563 -58.248 1.00 41.12 178 GLN A N 1
ATOM 1447 C CA . GLN A 1 178 ? 50.353 13.996 -58.550 1.00 41.12 178 GLN A CA 1
ATOM 1448 C C . GLN A 1 178 ? 49.149 14.508 -59.359 1.00 41.12 178 GLN A C 1
ATOM 1450 O O . GLN A 1 178 ? 48.692 13.838 -60.282 1.00 41.12 178 GLN A O 1
ATOM 1455 N N . GLY A 1 179 ? 48.779 15.776 -59.134 1.00 34.88 179 GLY A N 1
ATOM 1456 C CA . GLY A 1 179 ? 48.062 16.574 -60.134 1.00 34.88 179 GLY A CA 1
ATOM 1457 C C . GLY A 1 179 ? 47.431 17.874 -59.623 1.00 34.88 179 GLY A C 1
ATOM 1458 O O . GLY A 1 179 ? 46.282 17.856 -59.217 1.00 34.88 179 GLY A O 1
ATOM 1459 N N . GLY A 1 180 ? 48.186 18.981 -59.691 1.00 34.50 180 GLY A N 1
ATOM 1460 C CA . GLY A 1 180 ? 47.732 20.351 -60.017 1.00 34.50 180 GLY A CA 1
ATOM 1461 C C . GLY A 1 180 ? 46.585 21.018 -59.231 1.00 34.50 180 GLY A C 1
ATOM 1462 O O . GLY A 1 180 ? 45.427 20.645 -59.360 1.00 34.50 180 GLY A O 1
ATOM 1463 N N . GLY A 1 181 ? 46.894 22.120 -58.528 1.00 34.12 181 GLY A N 1
ATOM 1464 C CA . GLY A 1 181 ? 45.905 23.131 -58.093 1.00 34.12 181 GLY A CA 1
ATOM 1465 C C . GLY A 1 181 ? 45.284 23.928 -59.268 1.00 34.12 181 GLY A C 1
ATOM 1466 O O . GLY A 1 181 ? 45.528 23.555 -60.415 1.00 34.12 181 GLY A O 1
ATOM 1467 N N . PRO A 1 182 ? 44.555 25.053 -59.053 1.00 45.44 182 PRO A N 1
ATOM 1468 C CA . PRO A 1 182 ? 44.490 25.882 -57.846 1.00 45.44 182 PRO A CA 1
ATOM 1469 C C . PRO A 1 182 ? 43.065 26.247 -57.348 1.00 45.44 182 PRO A C 1
ATOM 1471 O O . PRO A 1 182 ? 42.035 25.879 -57.903 1.00 45.44 182 PRO A O 1
ATOM 1474 N N . GLN A 1 183 ? 43.079 26.992 -56.241 1.00 40.31 183 GLN A N 1
ATOM 1475 C CA . GLN A 1 183 ? 42.002 27.531 -55.406 1.00 40.31 183 GLN A CA 1
ATOM 1476 C C . GLN A 1 183 ? 40.894 28.319 -56.142 1.00 40.31 183 GLN A C 1
ATOM 1478 O O . GLN A 1 183 ? 41.188 29.040 -57.089 1.00 40.31 183 GLN A O 1
ATOM 1483 N N . TYR A 1 184 ? 39.651 28.287 -55.628 1.00 34.62 184 TYR A N 1
ATOM 1484 C CA . TYR A 1 184 ? 38.991 29.404 -54.908 1.00 34.62 184 TYR A CA 1
ATOM 1485 C C . TYR A 1 184 ? 37.455 29.232 -54.777 1.00 34.62 184 TYR A C 1
ATOM 1487 O O . TYR A 1 184 ? 36.748 29.028 -55.755 1.00 34.62 184 TYR A O 1
ATOM 1495 N N . ARG A 1 185 ? 36.967 29.520 -53.554 1.00 34.06 185 ARG A N 1
ATOM 1496 C CA . ARG A 1 185 ? 35.755 30.310 -53.215 1.00 34.06 185 ARG A CA 1
ATOM 1497 C C . ARG A 1 185 ? 34.360 29.690 -53.437 1.00 34.06 185 ARG A C 1
ATOM 1499 O O . ARG A 1 185 ? 33.864 29.630 -54.553 1.00 34.06 185 ARG A O 1
ATOM 1506 N N . GLY A 1 186 ? 33.625 29.433 -52.343 1.00 34.62 186 GLY A N 1
ATOM 1507 C CA . GLY A 1 186 ? 32.192 29.125 -52.467 1.00 34.62 186 GLY A CA 1
ATOM 1508 C C . GLY A 1 186 ? 31.368 28.820 -51.209 1.00 34.62 186 GLY A C 1
ATOM 1509 O O . GLY A 1 186 ? 30.792 27.750 -51.132 1.00 34.62 186 GLY A O 1
ATOM 1510 N N . LYS A 1 187 ? 31.221 29.800 -50.306 1.00 41.06 187 LYS A N 1
ATOM 1511 C CA . LYS A 1 187 ? 30.036 30.047 -49.444 1.00 41.06 187 LYS A CA 1
ATOM 1512 C C . LYS A 1 187 ? 29.602 28.975 -48.419 1.00 41.06 187 LYS A C 1
ATOM 1514 O O . LYS A 1 187 ? 28.789 28.100 -48.695 1.00 41.06 187 LYS A O 1
ATOM 1519 N N . LEU A 1 188 ? 29.979 29.233 -47.164 1.00 41.75 188 LEU A N 1
ATOM 1520 C CA . LEU A 1 188 ? 29.190 28.893 -45.975 1.00 41.75 188 LEU A CA 1
ATOM 1521 C C . LEU A 1 188 ? 27.834 29.624 -46.020 1.00 41.75 188 LEU A C 1
ATOM 1523 O O . LEU A 1 188 ? 27.787 30.835 -46.243 1.00 41.75 188 LEU A O 1
ATOM 1527 N N . LYS A 1 189 ? 26.740 28.901 -45.771 1.00 45.91 189 LYS A N 1
ATOM 1528 C CA . LYS A 1 189 ? 25.447 29.464 -45.356 1.00 45.91 189 LYS A CA 1
ATOM 1529 C C . LYS A 1 189 ? 25.193 29.048 -43.903 1.00 45.91 189 LYS A C 1
ATOM 1531 O O . LYS A 1 189 ? 24.907 27.875 -43.683 1.00 45.91 189 LYS A O 1
ATOM 1536 N N . PRO A 1 190 ? 25.221 29.963 -42.926 1.00 44.78 190 PRO A N 1
ATOM 1537 C CA . PRO A 1 190 ? 24.507 29.771 -41.676 1.00 44.78 190 PRO A CA 1
ATOM 1538 C C . PRO A 1 190 ? 23.101 30.372 -41.806 1.00 44.78 190 PRO A C 1
ATOM 1540 O O . PRO A 1 190 ? 22.934 31.550 -42.122 1.00 44.78 190 PRO A O 1
ATOM 1543 N N . LYS A 1 191 ? 22.075 29.545 -41.596 1.00 37.00 191 LYS A N 1
ATOM 1544 C CA . LYS A 1 191 ? 20.677 29.973 -41.488 1.00 37.00 191 LYS A CA 1
ATOM 1545 C C . LYS A 1 191 ? 20.443 30.368 -40.027 1.00 37.00 191 LYS A C 1
ATOM 1547 O O . LYS A 1 191 ? 20.188 29.505 -39.197 1.00 37.00 191 LYS A O 1
ATOM 1552 N N . ALA A 1 192 ? 20.611 31.650 -39.711 1.00 39.81 192 ALA A N 1
ATOM 1553 C CA . ALA A 1 192 ? 20.208 32.208 -38.424 1.00 39.81 192 ALA A CA 1
ATOM 1554 C C . ALA A 1 192 ? 18.678 32.358 -38.407 1.00 39.81 192 ALA A C 1
ATOM 1556 O O . ALA A 1 192 ? 18.099 32.940 -39.326 1.00 39.81 192 ALA A O 1
ATOM 1557 N N . ALA A 1 193 ? 18.034 31.774 -37.397 1.00 41.97 193 ALA A N 1
ATOM 1558 C CA . ALA A 1 193 ? 16.620 31.962 -37.112 1.00 41.97 193 ALA A CA 1
ATOM 1559 C C . ALA A 1 193 ? 16.407 33.323 -36.434 1.00 41.97 193 ALA A C 1
ATOM 1561 O O . ALA A 1 193 ? 17.229 33.763 -35.631 1.00 41.97 193 ALA A O 1
ATOM 1562 N N . ALA A 1 194 ? 15.320 33.984 -36.820 1.00 37.50 194 ALA A N 1
ATOM 1563 C CA . ALA A 1 194 ? 14.935 35.312 -36.379 1.00 37.50 194 ALA A CA 1
ATOM 1564 C C . ALA A 1 194 ? 14.615 35.356 -34.876 1.00 37.50 194 ALA A C 1
ATOM 1566 O O . ALA A 1 194 ? 13.893 34.502 -34.365 1.00 37.50 194 ALA A O 1
ATOM 1567 N N . MET A 1 195 ? 15.125 36.390 -34.205 1.00 33.75 195 MET A N 1
ATOM 1568 C CA . MET A 1 195 ? 14.592 36.901 -32.944 1.00 33.75 195 MET A CA 1
ATOM 1569 C C . MET A 1 195 ? 13.328 37.718 -33.231 1.00 33.75 195 MET A C 1
ATOM 1571 O O . MET A 1 195 ? 13.307 38.514 -34.170 1.00 33.75 195 MET A O 1
ATOM 1575 N N . LEU A 1 196 ? 12.316 37.559 -32.384 1.00 33.59 196 LEU A N 1
ATOM 1576 C CA . LEU A 1 196 ? 11.201 38.487 -32.232 1.00 33.59 196 LEU A CA 1
ATOM 1577 C C . LEU A 1 196 ? 11.030 38.726 -30.729 1.00 33.59 196 LEU A C 1
ATOM 1579 O O . LEU A 1 196 ? 10.566 37.848 -30.010 1.00 33.59 196 LEU A O 1
ATOM 1583 N N . CYS A 1 197 ? 11.451 39.906 -30.283 1.00 34.97 197 CYS A N 1
ATOM 1584 C CA . CYS A 1 197 ? 11.057 40.526 -29.021 1.00 34.97 197 CYS A CA 1
ATOM 1585 C C . CYS A 1 197 ? 10.499 41.905 -29.375 1.00 34.97 197 CYS A C 1
ATOM 1587 O O . CYS A 1 197 ? 11.222 42.626 -30.056 1.00 34.97 197 CYS A O 1
ATOM 1589 N N . VAL A 1 198 ? 9.270 42.211 -28.942 1.00 37.97 198 VAL A N 1
ATOM 1590 C CA . VAL A 1 198 ? 8.695 43.504 -28.478 1.00 37.97 198 VAL A CA 1
ATOM 1591 C C . VAL A 1 198 ? 7.314 43.101 -27.910 1.00 37.97 198 VAL A C 1
ATOM 1593 O O . VAL A 1 198 ? 6.520 42.528 -28.655 1.00 37.97 198 VAL A O 1
ATOM 1596 N N . GLU A 1 199 ? 7.132 42.973 -26.594 1.00 36.94 199 GLU A N 1
ATOM 1597 C CA . GLU A 1 199 ? 6.797 43.999 -25.577 1.00 36.94 199 GLU A CA 1
ATOM 1598 C C . GLU A 1 199 ? 5.368 44.580 -25.684 1.00 36.94 199 GLU A C 1
ATOM 1600 O O . GLU A 1 199 ? 4.999 45.212 -26.670 1.00 36.94 199 GLU A O 1
ATOM 1605 N N . ASP A 1 200 ? 4.614 44.287 -24.618 1.00 38.56 200 ASP A N 1
ATOM 1606 C CA . ASP A 1 200 ? 3.744 45.131 -23.788 1.00 38.56 200 ASP A CA 1
ATOM 1607 C C . ASP A 1 200 ? 2.532 45.886 -24.367 1.00 38.56 200 ASP A C 1
ATOM 1609 O O . ASP A 1 200 ? 2.615 46.807 -25.181 1.00 38.56 200 ASP A O 1
ATOM 1613 N N . SER A 1 201 ? 1.371 45.585 -23.779 1.00 39.78 201 SER A N 1
ATOM 1614 C CA . SER A 1 201 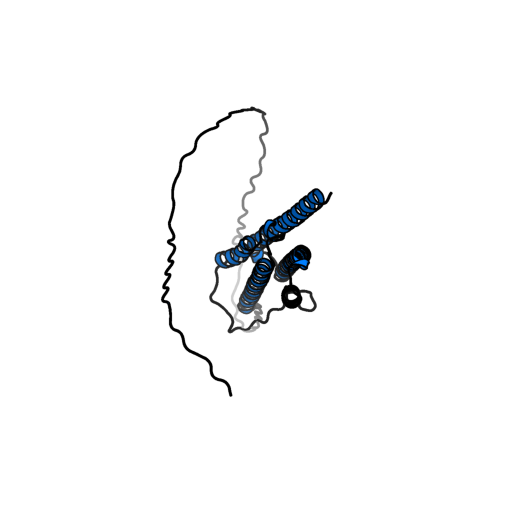? 0.435 46.616 -23.322 1.00 39.78 201 SER A CA 1
ATOM 1615 C C . SER A 1 201 ? -0.357 46.107 -22.126 1.00 39.78 201 SER A C 1
ATOM 1617 O O . SER A 1 201 ? -1.001 45.057 -22.192 1.00 39.78 201 SER A O 1
ATOM 1619 N N . ASP A 1 202 ? -0.251 46.886 -21.059 1.00 41.59 202 ASP A N 1
ATOM 1620 C CA . ASP A 1 202 ? -0.951 46.773 -19.796 1.00 41.59 202 ASP A CA 1
ATOM 1621 C C . ASP A 1 202 ? -2.426 47.214 -19.878 1.00 41.59 202 ASP A C 1
ATOM 1623 O O . ASP A 1 202 ? -2.859 47.894 -20.813 1.00 41.59 202 ASP A O 1
ATOM 1627 N N . ASP A 1 203 ? -3.109 46.854 -18.791 1.00 37.03 203 ASP A N 1
ATOM 1628 C CA . ASP A 1 203 ? -4.139 47.607 -18.071 1.00 37.03 203 ASP A CA 1
ATOM 1629 C C . ASP A 1 203 ? -5.636 47.275 -18.235 1.00 37.03 203 ASP A C 1
ATOM 1631 O O . ASP A 1 203 ? -6.195 47.114 -19.321 1.00 37.03 203 ASP A O 1
ATOM 1635 N N . ASP A 1 204 ? -6.238 47.280 -17.034 1.00 37.28 204 ASP A N 1
ATOM 1636 C CA . ASP A 1 204 ? -7.635 47.499 -16.648 1.00 37.28 204 ASP A CA 1
ATOM 1637 C C . ASP A 1 204 ? -8.625 46.321 -16.740 1.00 37.28 204 ASP A C 1
ATOM 1639 O O . ASP A 1 204 ? -8.669 45.558 -17.695 1.00 37.28 204 ASP A O 1
ATOM 1643 N N . GLU A 1 205 ? -9.552 46.089 -15.808 1.00 36.16 205 GLU A N 1
ATOM 1644 C CA . GLU A 1 205 ? -9.851 46.587 -14.463 1.00 36.16 205 GLU A CA 1
ATOM 1645 C C . GLU A 1 205 ? -10.989 45.669 -13.938 1.00 36.16 205 GLU A C 1
ATOM 1647 O O . GLU A 1 205 ? -11.656 44.946 -14.680 1.00 36.16 205 GLU A O 1
ATOM 1652 N N . LEU A 1 206 ? -11.176 45.676 -12.625 1.00 39.69 206 LEU A N 1
ATOM 1653 C CA . LEU A 1 206 ? -12.100 44.926 -11.772 1.00 39.69 206 LEU A CA 1
ATOM 1654 C C . LEU A 1 206 ? -13.564 44.784 -12.256 1.00 39.69 206 LEU A C 1
ATOM 1656 O O . LEU A 1 206 ? -14.186 45.740 -12.705 1.00 39.69 206 LEU A O 1
ATOM 1660 N N . SER A 1 207 ? -14.209 43.659 -11.911 1.00 35.31 207 SER A N 1
ATOM 1661 C CA . SER A 1 207 ? -15.528 43.715 -11.246 1.00 35.31 207 SER A CA 1
ATOM 1662 C C . SER A 1 207 ? -15.912 42.413 -10.527 1.00 35.31 207 SER A C 1
ATOM 1664 O O . SER A 1 207 ? -16.053 41.337 -11.103 1.00 35.31 207 SER A O 1
ATOM 1666 N N . LEU A 1 208 ? -16.124 42.559 -9.219 1.00 38.25 208 LEU A N 1
ATOM 1667 C CA . LEU A 1 208 ? -16.903 41.669 -8.365 1.00 38.25 208 LEU A CA 1
ATOM 1668 C C . LEU A 1 208 ? -18.378 41.736 -8.776 1.00 38.25 208 LEU A C 1
ATOM 1670 O O . LEU A 1 208 ? -18.940 42.828 -8.810 1.00 38.25 208 LEU A O 1
ATOM 1674 N N . THR A 1 209 ? -19.042 40.590 -8.938 1.00 36.03 209 THR A N 1
ATOM 1675 C CA . THR A 1 209 ? -20.482 40.500 -8.663 1.00 36.03 209 THR A CA 1
ATOM 1676 C C . THR A 1 209 ? -20.830 39.215 -7.921 1.00 36.03 209 THR A C 1
ATOM 1678 O O . THR A 1 209 ? -20.497 38.099 -8.307 1.00 36.03 209 THR A O 1
ATOM 1681 N N . VAL A 1 210 ? -21.498 39.441 -6.795 1.00 36.31 210 VAL A N 1
ATOM 1682 C CA . VAL A 1 210 ? -22.216 38.485 -5.961 1.00 36.31 210 VAL A CA 1
ATOM 1683 C C . VAL A 1 210 ? -23.507 38.099 -6.682 1.00 36.31 210 VAL A C 1
ATOM 1685 O O . VAL A 1 210 ? -24.238 38.974 -7.138 1.00 36.31 210 VAL A O 1
ATOM 1688 N N . GLY A 1 211 ? -23.818 36.804 -6.731 1.00 32.75 211 GLY A N 1
ATOM 1689 C CA . GLY A 1 211 ? -25.094 36.295 -7.227 1.00 32.75 211 GLY A CA 1
ATOM 1690 C C . GLY A 1 211 ? -25.533 35.061 -6.449 1.00 32.75 211 GLY A C 1
ATOM 1691 O O . GLY A 1 211 ? -25.118 33.948 -6.751 1.00 32.75 211 GLY A O 1
ATOM 1692 N N . HIS A 1 212 ? -26.367 35.268 -5.429 1.00 33.62 212 HIS A N 1
ATOM 1693 C CA . HIS A 1 212 ? -27.217 34.229 -4.850 1.00 33.62 212 HIS A CA 1
ATOM 1694 C C . HIS A 1 212 ? -28.215 33.726 -5.897 1.00 33.62 212 HIS A C 1
ATOM 1696 O O . HIS A 1 212 ? -28.842 34.532 -6.581 1.00 33.62 212 HIS A O 1
ATOM 1702 N N . SER A 1 213 ? -28.438 32.414 -5.953 1.00 38.28 213 SER A N 1
ATOM 1703 C CA . SER A 1 213 ? -29.701 31.833 -6.417 1.00 38.28 213 SER A CA 1
ATOM 1704 C C . SER A 1 213 ? -29.883 30.448 -5.805 1.00 38.28 213 SER A C 1
ATOM 1706 O O . SER A 1 213 ? -29.207 29.488 -6.166 1.00 38.28 213 SER A O 1
ATOM 1708 N N . ASP A 1 214 ? -30.813 30.386 -4.856 1.00 35.25 214 ASP A N 1
ATOM 1709 C CA . ASP A 1 214 ? -31.511 29.183 -4.425 1.00 35.25 214 ASP A CA 1
ATOM 1710 C C . ASP A 1 214 ? -32.134 28.448 -5.619 1.00 35.25 214 ASP A C 1
ATOM 1712 O O . ASP A 1 214 ? -32.824 29.067 -6.428 1.00 35.25 214 ASP A O 1
ATOM 1716 N N . GLN A 1 215 ? -32.014 27.119 -5.662 1.00 36.03 215 GLN A N 1
ATOM 1717 C CA . GLN A 1 215 ? -33.054 26.267 -6.243 1.00 36.03 215 GLN A CA 1
ATOM 1718 C C . GLN A 1 215 ? -33.078 24.891 -5.560 1.00 36.03 215 GLN A C 1
ATOM 1720 O O . GLN A 1 215 ? -32.151 24.089 -5.638 1.00 36.03 215 GLN A O 1
ATOM 1725 N N . LYS A 1 216 ? -34.185 24.656 -4.852 1.00 35.69 216 LYS A N 1
ATOM 1726 C CA . LYS A 1 216 ? -34.639 23.384 -4.281 1.00 35.69 216 LYS A CA 1
ATOM 1727 C C . LYS A 1 216 ? -35.646 22.724 -5.238 1.00 35.69 216 LYS A C 1
ATOM 1729 O O . LYS A 1 216 ? -36.380 23.437 -5.915 1.00 35.69 216 LYS A O 1
ATOM 1734 N N . PHE A 1 217 ? -35.774 21.396 -5.090 1.00 31.06 217 PHE A N 1
ATOM 1735 C CA . PHE A 1 217 ? -36.808 20.472 -5.614 1.00 31.06 217 PHE A CA 1
ATOM 1736 C C . PHE A 1 217 ? -36.660 20.077 -7.101 1.00 31.06 217 PHE A C 1
ATOM 1738 O O . PHE A 1 217 ? -36.400 20.920 -7.937 1.00 31.06 217 PHE A O 1
ATOM 1745 N N . THR A 1 218 ? -36.807 18.820 -7.548 1.00 36.00 218 THR A N 1
ATOM 1746 C CA . THR A 1 218 ? -37.527 17.631 -7.044 1.00 36.00 218 THR A CA 1
ATOM 1747 C C . THR A 1 218 ? -36.914 16.319 -7.578 1.00 36.00 218 THR A C 1
ATOM 1749 O O . THR A 1 218 ? -36.186 16.293 -8.562 1.00 36.00 218 THR A O 1
ATOM 1752 N N . SER A 1 219 ? -37.287 15.235 -6.894 1.00 33.03 219 SER A N 1
ATOM 1753 C CA . SER A 1 219 ? -37.208 13.802 -7.210 1.00 33.03 219 SER A CA 1
ATOM 1754 C C . SER A 1 219 ? -37.477 13.360 -8.656 1.00 33.03 219 SER A C 1
ATOM 1756 O O . SER A 1 219 ? -38.362 13.917 -9.301 1.00 33.03 219 SER A O 1
ATOM 1758 N N . GLY A 1 220 ? -36.922 12.200 -9.049 1.00 29.28 220 GLY A N 1
ATOM 1759 C CA . GLY A 1 220 ? -37.610 11.340 -10.026 1.00 29.28 220 GLY A CA 1
ATOM 1760 C C . GLY A 1 220 ? -36.806 10.296 -10.813 1.00 29.28 220 GLY A C 1
ATOM 1761 O O . GLY A 1 220 ? -36.658 10.449 -12.011 1.00 29.28 220 GLY A O 1
ATOM 1762 N N . ASN A 1 221 ? -36.389 9.214 -10.146 1.00 32.34 221 ASN A N 1
ATOM 1763 C CA . ASN A 1 221 ? -36.385 7.805 -10.589 1.00 32.34 221 ASN A CA 1
ATOM 1764 C C . ASN A 1 221 ? -35.821 7.302 -11.950 1.00 32.34 221 ASN A C 1
ATOM 1766 O O . ASN A 1 221 ? -36.271 7.652 -13.032 1.00 32.34 221 ASN A O 1
ATOM 1770 N N . ALA A 1 222 ? -35.067 6.201 -11.776 1.00 33.50 222 ALA A N 1
ATOM 1771 C CA . ALA A 1 222 ? -35.116 4.914 -12.492 1.00 33.50 222 ALA A CA 1
ATOM 1772 C C . ALA A 1 222 ? -34.074 4.610 -13.590 1.00 33.50 222 ALA A C 1
ATOM 1774 O O . ALA A 1 222 ? -34.236 4.926 -14.763 1.00 33.50 222 ALA A O 1
ATOM 1775 N N . SER A 1 223 ? -33.117 3.746 -13.231 1.00 37.00 223 SER A N 1
ATOM 1776 C CA . SER A 1 223 ? -32.854 2.525 -14.008 1.00 37.00 223 SER A CA 1
ATOM 1777 C C . SER A 1 223 ? -32.235 1.434 -13.135 1.00 37.00 223 SER A C 1
ATOM 1779 O O . SER A 1 223 ? -31.040 1.418 -12.857 1.00 37.00 223 SER A O 1
ATOM 1781 N N . ARG A 1 224 ? -33.104 0.513 -12.699 1.00 34.53 224 ARG A N 1
ATOM 1782 C CA . ARG A 1 224 ? -32.773 -0.802 -12.139 1.00 34.53 224 ARG A CA 1
ATOM 1783 C C . ARG A 1 224 ? -32.329 -1.737 -13.274 1.00 34.53 224 ARG A C 1
ATOM 1785 O O . ARG A 1 224 ? -33.102 -1.983 -14.193 1.00 34.53 224 ARG A O 1
ATOM 1792 N N . ARG A 1 225 ? -31.153 -2.345 -13.137 1.00 38.62 225 ARG A N 1
ATOM 1793 C CA . ARG A 1 225 ? -30.835 -3.715 -13.588 1.00 38.62 225 ARG A CA 1
ATOM 1794 C C . ARG A 1 225 ? -30.270 -4.395 -12.333 1.00 38.62 225 ARG A C 1
ATOM 1796 O O . ARG A 1 225 ? -29.372 -3.833 -11.730 1.00 38.62 225 ARG A O 1
ATOM 1803 N N . GLY A 1 226 ? -30.806 -5.468 -11.762 1.00 31.83 226 GLY A N 1
ATOM 1804 C CA . GLY A 1 226 ? -31.490 -6.609 -12.353 1.00 31.83 226 GLY A CA 1
ATOM 1805 C C . GLY A 1 226 ? -30.551 -7.810 -12.254 1.00 31.83 226 GLY A C 1
ATOM 1806 O O . GLY A 1 226 ? -29.972 -8.183 -13.263 1.00 31.83 226 GLY A O 1
ATOM 1807 N N . PHE A 1 227 ? -30.366 -8.364 -11.052 1.00 35.28 227 PHE A N 1
ATOM 1808 C CA . PHE A 1 227 ? -29.752 -9.680 -10.852 1.00 35.28 227 PHE A CA 1
ATOM 1809 C C . PHE A 1 227 ? -30.633 -10.489 -9.902 1.00 35.28 227 PHE A C 1
ATOM 1811 O O . PHE A 1 227 ? -30.967 -10.037 -8.808 1.00 35.28 227 PHE A O 1
ATOM 1818 N N . GLN A 1 228 ? -31.084 -11.628 -10.421 1.00 37.47 228 GLN A N 1
ATOM 1819 C CA . GLN A 1 228 ? -31.997 -12.580 -9.806 1.00 37.47 228 GLN A CA 1
ATOM 1820 C C . GLN A 1 228 ? -31.286 -13.420 -8.745 1.00 37.47 228 GLN A C 1
ATOM 1822 O O . GLN A 1 228 ? -30.189 -13.928 -8.970 1.00 37.47 228 GLN A O 1
ATOM 1827 N N . GLU A 1 229 ? -31.973 -13.598 -7.621 1.00 33.53 229 GLU A N 1
ATOM 1828 C CA . GLU A 1 229 ? -31.756 -14.663 -6.648 1.00 33.53 229 GLU A CA 1
ATOM 1829 C C . GLU A 1 229 ? -32.210 -16.001 -7.247 1.00 33.53 229 GLU A C 1
ATOM 1831 O O . GLU A 1 229 ? -33.313 -16.097 -7.785 1.00 33.53 229 GLU A O 1
ATOM 1836 N N . ASN A 1 230 ? -31.394 -17.043 -7.097 1.00 35.03 230 ASN A N 1
ATOM 1837 C CA . ASN A 1 230 ? -31.843 -18.428 -7.200 1.00 35.03 230 ASN A CA 1
ATOM 1838 C C . ASN A 1 230 ? -31.680 -19.080 -5.825 1.00 35.03 230 ASN A C 1
ATOM 1840 O O . ASN A 1 230 ? -30.603 -19.553 -5.468 1.00 35.03 230 ASN A O 1
ATOM 1844 N N . HIS A 1 231 ? -32.774 -19.102 -5.064 1.00 33.38 231 HIS A N 1
ATOM 1845 C CA . HIS A 1 231 ? -32.997 -20.075 -4.004 1.00 33.38 231 HIS A CA 1
ATOM 1846 C C . HIS A 1 231 ? -33.578 -21.344 -4.634 1.00 33.38 231 HIS A C 1
ATOM 1848 O O . HIS A 1 231 ? -34.628 -21.298 -5.271 1.00 33.38 231 HIS A O 1
ATOM 1854 N N . LEU A 1 232 ? -32.933 -22.484 -4.402 1.00 36.84 232 LEU A N 1
ATOM 1855 C CA . LEU A 1 232 ? -33.560 -23.794 -4.529 1.00 36.84 232 LEU A CA 1
ATOM 1856 C C . LEU A 1 232 ? -33.365 -24.525 -3.202 1.00 36.84 232 LEU A C 1
ATOM 1858 O O . LEU A 1 232 ? -32.322 -25.107 -2.921 1.00 36.84 232 LEU A O 1
ATOM 1862 N N . PHE A 1 233 ? -34.398 -24.405 -2.372 1.00 32.94 233 PHE A N 1
ATOM 1863 C CA . PHE A 1 233 ? -34.729 -25.358 -1.324 1.00 32.94 233 PHE A CA 1
ATOM 1864 C C . PHE A 1 233 ? -35.097 -26.690 -1.986 1.00 32.94 233 PHE A C 1
ATOM 1866 O O . PHE A 1 233 ? -35.882 -26.713 -2.934 1.00 32.94 233 PHE A O 1
ATOM 1873 N N . SER A 1 234 ? -34.586 -27.789 -1.444 1.00 38.12 234 SER A N 1
ATOM 1874 C CA . SER A 1 234 ? -35.253 -29.082 -1.534 1.00 38.12 234 SER A CA 1
ATOM 1875 C C . SER A 1 234 ? -35.100 -29.767 -0.182 1.00 38.12 234 SER A C 1
ATOM 1877 O O . SER A 1 234 ? -34.046 -30.307 0.149 1.00 38.12 234 SER A O 1
ATOM 1879 N N . GLU A 1 235 ? -36.148 -29.650 0.629 1.00 36.50 235 GLU A N 1
ATOM 1880 C CA . GLU A 1 235 ? -36.430 -30.574 1.719 1.00 36.50 235 GLU A CA 1
ATOM 1881 C C . GLU A 1 235 ? -36.796 -31.932 1.112 1.00 36.50 235 GLU A C 1
ATOM 1883 O O . GLU A 1 235 ? -37.581 -32.005 0.168 1.00 36.50 235 GLU A O 1
ATOM 1888 N N . ASN A 1 236 ? -36.284 -33.015 1.689 1.00 37.34 236 ASN A N 1
ATOM 1889 C CA . ASN A 1 236 ? -37.101 -34.204 1.876 1.00 37.34 236 ASN A CA 1
ATOM 1890 C C . ASN A 1 236 ? -36.653 -34.949 3.131 1.00 37.34 236 ASN A C 1
ATOM 1892 O O . ASN A 1 236 ? -35.466 -35.133 3.395 1.00 37.34 236 ASN A O 1
ATOM 1896 N N . GLN A 1 237 ? -37.672 -35.284 3.910 1.00 37.59 237 GLN A N 1
ATOM 1897 C CA . GLN A 1 237 ? -37.659 -35.810 5.260 1.00 37.59 237 GLN A CA 1
ATOM 1898 C C . GLN A 1 237 ? -37.459 -37.333 5.310 1.00 37.59 237 GLN A C 1
ATOM 1900 O O . GLN A 1 237 ? -37.681 -38.043 4.332 1.00 37.59 237 GLN A O 1
ATOM 1905 N N . ASP A 1 238 ? -37.139 -37.767 6.532 1.00 38.12 238 ASP A N 1
ATOM 1906 C CA . ASP A 1 238 ? -37.481 -39.032 7.187 1.00 38.12 238 ASP A CA 1
ATOM 1907 C C . ASP A 1 238 ? -36.879 -40.348 6.681 1.00 38.12 238 ASP A C 1
ATOM 1909 O O . ASP A 1 238 ? -37.190 -40.845 5.602 1.00 38.12 238 ASP A O 1
ATOM 1913 N N . SER A 1 239 ? -36.155 -41.031 7.579 1.00 42.06 239 SER A N 1
ATOM 1914 C CA . SER A 1 239 ? -36.636 -42.283 8.195 1.00 42.06 239 SER A CA 1
ATOM 1915 C C . SER A 1 239 ? -35.694 -42.791 9.296 1.00 42.06 239 SER A C 1
ATOM 1917 O O . SER A 1 239 ? -34.478 -42.653 9.238 1.00 42.06 239 SER A O 1
ATOM 1919 N N . GLN A 1 240 ? -36.320 -43.379 10.309 1.00 37.91 240 GLN A N 1
ATOM 1920 C CA . GLN A 1 240 ? -35.811 -43.898 11.578 1.00 37.91 240 GLN A CA 1
ATOM 1921 C C . GLN A 1 240 ? -34.845 -45.091 11.449 1.00 37.91 240 GLN A C 1
ATOM 1923 O O . GLN A 1 240 ? -34.900 -45.821 10.464 1.00 37.91 240 GLN A O 1
ATOM 1928 N N . GLY A 1 241 ? -34.089 -45.401 12.517 1.00 35.41 241 GLY A N 1
ATOM 1929 C CA . GLY A 1 241 ? -33.588 -46.772 12.703 1.00 35.41 241 GLY A CA 1
ATOM 1930 C C . GLY A 1 241 ? -32.420 -46.990 13.666 1.00 35.41 241 GLY A C 1
ATOM 1931 O O . GLY A 1 241 ? -31.303 -47.169 13.217 1.00 35.41 241 GLY A O 1
ATOM 1932 N N . GLN A 1 242 ? -32.733 -47.052 14.963 1.00 39.06 242 GLN A N 1
ATOM 1933 C CA . GLN A 1 242 ? -32.249 -48.032 15.956 1.00 39.06 242 GLN A CA 1
ATOM 1934 C C . GLN A 1 242 ? -30.743 -48.261 16.239 1.00 39.06 242 GLN A C 1
ATOM 1936 O O . GLN A 1 242 ? -29.919 -48.570 15.390 1.00 39.06 242 GLN A O 1
ATOM 1941 N N . SER A 1 243 ? -30.481 -48.230 17.549 1.00 43.53 243 SER A N 1
ATOM 1942 C CA . SER A 1 243 ? -29.465 -48.947 18.329 1.00 43.53 243 SER A CA 1
ATOM 1943 C C . SER A 1 243 ? -28.876 -50.216 17.706 1.00 43.53 243 SER A C 1
ATOM 1945 O O . SER A 1 243 ? -29.642 -51.058 17.257 1.00 43.53 243 SER A O 1
ATOM 1947 N N . PHE A 1 244 ? -27.579 -50.456 17.918 1.00 44.94 244 PHE A N 1
ATOM 1948 C CA . PHE A 1 244 ? -27.123 -51.615 18.699 1.00 44.94 244 PHE A CA 1
ATOM 1949 C C . PHE A 1 244 ? -25.692 -51.417 19.234 1.00 44.94 244 PHE A C 1
ATOM 1951 O O . PHE A 1 244 ? -24.843 -50.799 18.600 1.00 44.94 244 PHE A O 1
ATOM 1958 N N . ILE A 1 245 ? -25.518 -51.915 20.456 1.00 53.12 245 ILE A N 1
ATOM 1959 C CA . ILE A 1 245 ? -24.295 -52.124 21.234 1.00 53.12 245 ILE A CA 1
ATOM 1960 C C . ILE A 1 245 ? -23.482 -53.256 20.597 1.00 53.12 245 ILE A C 1
ATOM 1962 O O . ILE A 1 245 ? -24.078 -54.281 20.277 1.00 53.12 245 ILE A O 1
ATOM 1966 N N . GLU A 1 246 ? -22.162 -53.089 20.510 1.00 54.97 246 GLU A N 1
ATOM 1967 C CA . GLU A 1 246 ? -21.144 -54.042 20.997 1.00 54.97 246 GLU A CA 1
ATOM 1968 C C . GLU A 1 246 ? -19.796 -53.336 21.188 1.00 54.97 246 GLU A C 1
ATOM 1970 O O . GLU A 1 246 ? -19.386 -52.576 20.280 1.00 54.97 246 GLU A O 1
#